Protein AF-A0A661ZT27-F1 (afdb_monomer_lite)

Secondary structure (DSSP, 8-state):
-EEEEE-HHHHHH-GGG-S-S-EEE--SS-PPPP-S-GGGEEEEEEE-S----STTSPTTSSTTSEEEEEEEETTEEEEEESS-GGGSTTTTTHHHHHHHHHTTPPP----TTT--GGG--S-----HHHHHHHHHHHHHTT-SSHHHHHHHHHHHHHTT-HHHHHHHHHHTT-SSHHHHHHHHHHHHHTT-GGGHHHHHHHHHH---HHHHHHHHHHHHHHHHHHHT-

Sequence (229 aa):
MIGFELTPEGEKIFPELKNRDTLYVQYYDGPIYEVFEPESMDILGKITTDIATHNDDPRGLTPGKPAFLTSHYGKARVFVATGHPESTPGMRWIVPRMARWAGNRELISYDKAVVRPEINNKEILYFPEQKKFEKENFWNLFHEDDSEIIKAIDNLYSIRSRPSIRWTIGLLRHNSPEVRLAAANYLLTTEYTHAIPDVMSAMHNEQDAGTKKELKIIFHKLQAISNEQ

Foldseek 3Di:
DFKKDFDPQLCVLCVLCPPDPIFDFAADDFDQDDDPDCVQKDQGMFTQDWQPQDPPRDTPPRGRTGQWMWGDDPPFIDIDGRGCLCQDQLRVLVVVQVVCVRVVHDRDDFDSLRNCRVLDDDDQHCHVVNVVQLVVLLVLCVPPDLVSVLVSLVSCVVRSPPVSLVVLLVQLPPPDLVSVLSSLVSCQRSLVLVSLVSLVVSLVPDPPPVSNVSSVVSSVSSVVNVVRD

Radius of gyration: 19.4 Å; chains: 1; bounding box: 47×40×52 Å

pLDDT: mean 94.36, std 5.21, range [65.94, 98.69]

Structure (mmCIF, N/CA/C/O backbone):
data_AF-A0A661ZT27-F1
#
_entry.id   AF-A0A661ZT27-F1
#
loop_
_atom_site.group_PDB
_atom_site.id
_atom_site.type_symbol
_atom_site.label_atom_id
_atom_site.label_alt_id
_atom_site.label_comp_id
_atom_site.label_asym_id
_atom_site.label_entity_id
_atom_site.label_seq_id
_atom_site.pdbx_PDB_ins_code
_atom_site.Cartn_x
_atom_site.Cartn_y
_atom_site.Cartn_z
_atom_site.occupancy
_atom_site.B_iso_or_equiv
_atom_site.auth_seq_id
_atom_site.auth_comp_id
_atom_site.auth_asym_id
_atom_site.auth_atom_id
_atom_site.pdbx_PDB_model_num
ATOM 1 N N . MET A 1 1 ? 6.184 6.625 -0.206 1.00 93.62 1 MET A N 1
ATOM 2 C CA . MET A 1 1 ? 5.621 6.367 -1.547 1.00 93.62 1 MET A CA 1
ATOM 3 C C . MET A 1 1 ? 6.434 7.110 -2.585 1.00 93.62 1 MET A C 1
ATOM 5 O O . MET A 1 1 ? 6.510 8.331 -2.503 1.00 93.62 1 MET A O 1
ATOM 9 N N . ILE A 1 2 ? 7.015 6.392 -3.538 1.00 96.00 2 ILE A N 1
ATOM 10 C CA . ILE A 1 2 ? 7.637 6.980 -4.730 1.00 96.00 2 ILE A CA 1
ATOM 11 C C . ILE A 1 2 ? 6.749 6.714 -5.941 1.00 96.00 2 ILE A C 1
ATOM 13 O O . ILE A 1 2 ? 6.081 5.680 -6.014 1.00 96.00 2 ILE A O 1
ATOM 17 N N . GLY A 1 3 ? 6.737 7.667 -6.856 1.00 97.25 3 GLY A N 1
ATOM 18 C CA . GLY A 1 3 ? 6.109 7.605 -8.160 1.00 97.25 3 GLY A CA 1
ATOM 19 C C . GLY A 1 3 ? 6.919 6.766 -9.145 1.00 97.25 3 GLY A C 1
ATOM 20 O O . GLY A 1 3 ? 8.154 6.780 -9.136 1.00 97.25 3 GLY A O 1
ATOM 21 N N . PHE A 1 4 ? 6.218 6.038 -10.005 1.00 97.50 4 PHE A N 1
ATOM 22 C CA . PHE A 1 4 ? 6.780 5.362 -11.165 1.00 97.50 4 PHE A CA 1
ATOM 23 C C . PHE A 1 4 ? 5.763 5.306 -12.308 1.00 97.50 4 PHE A C 1
ATOM 25 O O . PHE A 1 4 ? 4.554 5.377 -12.086 1.00 97.50 4 PHE A O 1
ATOM 32 N N . GLU A 1 5 ? 6.264 5.131 -13.522 1.00 97.62 5 GLU A N 1
ATOM 33 C CA . GLU A 1 5 ? 5.481 4.901 -14.737 1.00 97.62 5 GLU A CA 1
ATOM 34 C C . GLU A 1 5 ? 5.785 3.507 -15.302 1.00 97.62 5 GLU A C 1
ATOM 36 O O . GLU A 1 5 ? 6.884 2.974 -15.112 1.00 97.62 5 GLU A O 1
ATOM 41 N N . LEU A 1 6 ? 4.815 2.894 -15.985 1.00 97.88 6 LEU A N 1
ATOM 42 C CA . LEU A 1 6 ? 5.036 1.627 -16.682 1.00 97.88 6 LEU A CA 1
ATOM 43 C C . LEU A 1 6 ? 5.635 1.857 -18.067 1.00 97.88 6 LEU A C 1
ATOM 45 O O . LEU A 1 6 ? 5.283 2.794 -18.776 1.00 97.88 6 LEU A O 1
ATOM 49 N N . THR A 1 7 ? 6.512 0.946 -18.473 1.00 96.88 7 THR A N 1
ATOM 50 C CA . THR A 1 7 ? 6.939 0.821 -19.871 1.00 96.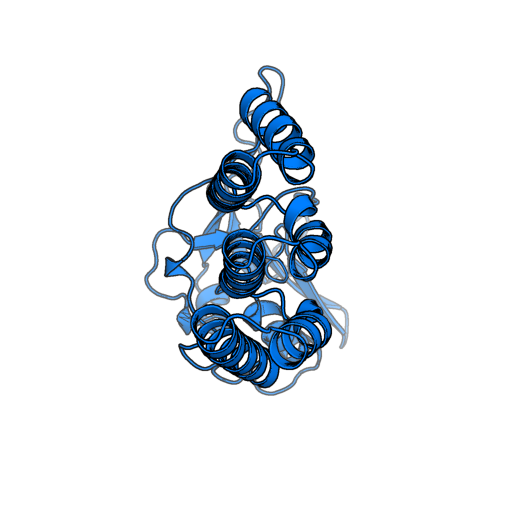88 7 THR A CA 1
ATOM 51 C C . THR A 1 7 ? 5.914 -0.006 -20.662 1.00 96.88 7 THR A C 1
ATOM 53 O O . THR A 1 7 ? 5.093 -0.702 -20.054 1.00 96.88 7 THR A O 1
ATOM 56 N N . PRO A 1 8 ? 5.979 -0.034 -22.008 1.00 96.38 8 PRO A N 1
ATOM 57 C CA . PRO A 1 8 ? 5.148 -0.940 -22.807 1.00 96.38 8 PRO A CA 1
ATOM 58 C C . PRO A 1 8 ? 5.284 -2.419 -22.397 1.00 96.38 8 PRO A C 1
ATOM 60 O O . PRO A 1 8 ? 4.317 -3.178 -22.448 1.00 96.38 8 PRO A O 1
ATOM 63 N N . GLU A 1 9 ? 6.472 -2.845 -21.965 1.00 95.94 9 GLU A N 1
ATOM 64 C CA . GLU A 1 9 ? 6.744 -4.180 -21.423 1.00 95.94 9 GLU A CA 1
ATOM 65 C C . GLU A 1 9 ? 6.040 -4.383 -20.079 1.00 95.94 9 GLU A C 1
ATOM 67 O O . GLU A 1 9 ? 5.370 -5.397 -19.871 1.00 95.94 9 GLU A O 1
ATOM 72 N N . GLY A 1 10 ? 6.120 -3.390 -19.191 1.00 97.19 10 GLY A N 1
ATOM 73 C CA . GLY A 1 10 ? 5.409 -3.387 -17.918 1.00 97.19 10 GLY A CA 1
ATOM 74 C C . GLY A 1 10 ? 3.905 -3.477 -18.072 1.00 97.19 10 GLY A C 1
ATOM 75 O O . GLY A 1 10 ? 3.260 -4.244 -17.368 1.00 97.19 10 GLY A O 1
ATOM 76 N N . GLU A 1 11 ? 3.339 -2.763 -19.036 1.00 97.00 11 GLU A N 1
ATOM 77 C CA . GLU A 1 11 ? 1.914 -2.812 -19.336 1.00 97.00 11 GLU A CA 1
ATOM 78 C C . GLU A 1 11 ? 1.442 -4.199 -19.808 1.00 97.00 11 GLU A C 1
ATOM 80 O O . GLU A 1 11 ? 0.299 -4.585 -19.554 1.00 97.00 11 GLU A O 1
ATOM 85 N N . LYS A 1 12 ? 2.301 -4.980 -20.478 1.00 96.12 12 LYS A N 1
ATOM 86 C CA . LYS A 1 12 ? 1.987 -6.375 -20.846 1.00 96.12 12 LYS A CA 1
ATOM 87 C C . LYS A 1 12 ? 1.907 -7.270 -19.604 1.00 96.12 12 LYS A C 1
ATOM 89 O O . LYS A 1 12 ? 1.061 -8.159 -19.556 1.00 96.12 12 LYS A O 1
ATOM 94 N N . ILE A 1 13 ? 2.767 -7.033 -18.610 1.00 97.06 13 ILE A N 1
ATOM 95 C CA . ILE A 1 13 ? 2.825 -7.802 -17.355 1.00 97.06 13 ILE A CA 1
ATOM 96 C C . ILE A 1 13 ? 1.758 -7.342 -16.345 1.00 97.06 13 ILE A C 1
ATOM 98 O O . ILE A 1 13 ? 1.180 -8.157 -15.620 1.00 97.06 13 ILE A O 1
ATOM 102 N N . PHE A 1 14 ? 1.461 -6.046 -16.312 1.00 97.25 14 PHE A N 1
ATOM 103 C CA . PHE A 1 14 ? 0.536 -5.397 -15.384 1.00 97.25 14 PHE A CA 1
ATOM 104 C C . PHE A 1 14 ? -0.596 -4.667 -16.128 1.00 97.25 14 PHE A C 1
ATOM 106 O O . PHE A 1 14 ? -0.737 -3.449 -15.994 1.00 97.25 14 PHE A O 1
ATOM 113 N N . PRO A 1 15 ? -1.432 -5.374 -16.914 1.00 96.44 15 PRO A N 1
ATOM 114 C CA . PRO A 1 15 ? -2.481 -4.742 -17.711 1.00 96.44 15 PRO A CA 1
ATOM 115 C C . PRO A 1 15 ? -3.498 -3.949 -16.879 1.00 96.44 15 PRO A C 1
ATOM 117 O O . PRO A 1 15 ? -4.057 -2.976 -17.373 1.00 96.44 15 PRO A O 1
ATOM 120 N N . GLU A 1 16 ? -3.720 -4.314 -15.616 1.00 95.62 16 GLU A N 1
ATOM 121 C CA . GLU A 1 16 ? -4.626 -3.614 -14.702 1.00 95.62 16 GLU A CA 1
ATOM 122 C C . GLU A 1 16 ? -4.133 -2.219 -14.317 1.00 95.62 16 GLU A C 1
ATOM 124 O O . GLU A 1 16 ? -4.923 -1.402 -13.840 1.00 95.62 16 GLU A O 1
ATOM 129 N N . LEU A 1 17 ? -2.842 -1.946 -14.515 1.00 95.69 17 LEU A N 1
ATOM 130 C CA . LEU A 1 17 ? -2.195 -0.679 -14.197 1.00 95.69 17 LEU A CA 1
ATOM 131 C C . LEU A 1 17 ? -2.067 0.254 -15.414 1.00 95.69 17 LEU A C 1
ATOM 133 O O . LEU A 1 17 ? -1.696 1.409 -15.225 1.00 95.69 17 LEU A O 1
ATOM 137 N N . LYS A 1 18 ? -2.428 -0.210 -16.621 1.00 93.81 18 LYS A N 1
ATOM 138 C CA . LYS A 1 18 ? -2.409 0.574 -17.871 1.00 93.81 18 LYS A CA 1
ATOM 139 C C . LYS A 1 18 ? -3.162 1.899 -17.763 1.00 93.81 18 LYS A C 1
ATOM 141 O O . LYS A 1 18 ? -4.111 2.023 -16.984 1.00 93.81 18 LYS A O 1
ATOM 146 N N . ASN A 1 19 ? -2.796 2.839 -18.638 1.00 89.31 19 ASN A N 1
ATOM 147 C CA . ASN A 1 19 ? -3.432 4.155 -18.784 1.00 89.31 19 ASN A CA 1
ATOM 148 C C . ASN A 1 19 ? -3.399 5.008 -17.503 1.00 89.31 19 ASN A C 1
ATOM 150 O O . ASN A 1 19 ? -4.317 5.788 -17.250 1.00 89.31 19 ASN A O 1
ATOM 154 N N . ARG A 1 20 ? -2.375 4.825 -16.667 1.00 91.94 20 ARG A N 1
ATOM 155 C CA . ARG A 1 20 ? -2.121 5.672 -15.502 1.00 91.94 20 ARG A CA 1
ATOM 156 C C . ARG A 1 20 ? -0.799 6.387 -15.702 1.00 91.94 20 ARG A C 1
ATOM 158 O O . ARG A 1 20 ? 0.216 5.724 -15.881 1.00 91.94 20 ARG A O 1
ATOM 165 N N . ASP A 1 21 ? -0.840 7.712 -15.622 1.00 91.31 21 ASP A N 1
ATOM 166 C CA . ASP A 1 21 ? 0.343 8.556 -15.810 1.00 91.31 21 ASP A CA 1
ATOM 167 C C . ASP A 1 21 ? 1.395 8.286 -14.728 1.00 91.31 21 ASP A C 1
ATOM 169 O O . ASP A 1 21 ? 2.573 8.118 -15.023 1.00 91.31 21 ASP A O 1
ATOM 173 N N . THR A 1 22 ? 0.951 8.170 -13.472 1.00 95.12 22 THR A N 1
ATOM 174 C CA . THR A 1 22 ? 1.820 7.882 -12.328 1.00 95.12 22 THR A CA 1
ATOM 175 C C . THR A 1 22 ? 1.169 6.857 -11.411 1.00 95.12 22 THR A C 1
ATOM 177 O O . THR A 1 22 ? -0.004 6.963 -11.044 1.00 95.12 22 THR A O 1
ATOM 180 N N . LEU A 1 23 ? 1.962 5.874 -11.002 1.00 97.69 23 LEU A N 1
ATOM 181 C CA . LEU A 1 23 ? 1.654 4.884 -9.978 1.00 97.69 23 LEU A CA 1
ATOM 182 C C . LEU A 1 23 ? 2.551 5.118 -8.765 1.00 97.69 23 LEU A C 1
ATOM 184 O O . LEU A 1 23 ? 3.644 5.656 -8.897 1.00 97.69 23 LEU A O 1
ATOM 188 N N . TYR A 1 24 ? 2.119 4.684 -7.582 1.00 97.38 24 TYR A N 1
ATOM 189 C CA . TYR A 1 24 ? 2.851 4.939 -6.342 1.00 97.38 24 TYR A CA 1
ATOM 190 C C . TYR A 1 24 ? 3.146 3.654 -5.594 1.00 97.38 24 TYR A C 1
ATOM 192 O O . TYR A 1 24 ? 2.216 2.991 -5.149 1.00 97.38 24 TYR A O 1
ATOM 200 N N . VAL A 1 25 ? 4.425 3.347 -5.375 1.00 96.06 25 VAL A N 1
ATOM 201 C CA . VAL A 1 25 ? 4.879 2.184 -4.596 1.00 96.06 25 VAL A CA 1
ATOM 202 C C . VAL A 1 25 ? 5.537 2.616 -3.285 1.00 96.06 25 VAL A C 1
ATOM 204 O O . VAL A 1 25 ? 6.171 3.672 -3.201 1.00 96.06 25 VAL A O 1
ATOM 207 N N . GLN A 1 26 ? 5.364 1.826 -2.226 1.00 94.44 26 GLN A N 1
ATOM 208 C CA . GLN A 1 26 ? 6.036 2.046 -0.950 1.00 94.44 26 GLN A CA 1
ATOM 209 C C . GLN A 1 26 ? 7.548 1.948 -1.162 1.00 94.44 26 GLN A C 1
ATOM 211 O O . GLN A 1 26 ? 8.048 0.974 -1.712 1.00 94.44 26 GLN A O 1
ATOM 216 N N . TYR A 1 27 ? 8.279 2.953 -0.699 1.00 92.44 27 TYR A N 1
ATOM 217 C CA . TYR A 1 27 ? 9.735 2.977 -0.692 1.00 92.44 27 TYR A CA 1
ATOM 218 C C . TYR A 1 27 ? 10.147 3.577 0.643 1.00 92.44 27 TYR A C 1
ATOM 220 O O . TYR A 1 27 ? 9.715 4.682 0.978 1.00 92.44 27 TYR A O 1
ATOM 228 N N . TYR A 1 28 ? 10.870 2.788 1.427 1.00 80.50 28 TYR A N 1
ATOM 229 C CA . TYR A 1 28 ? 11.269 3.114 2.794 1.00 80.50 28 TYR A CA 1
ATOM 230 C C . TYR A 1 28 ? 12.779 2.977 2.915 1.00 80.50 28 TYR A C 1
ATOM 232 O O . TYR A 1 28 ? 13.480 3.911 3.291 1.00 80.50 28 TYR A O 1
ATOM 240 N N . ASP A 1 29 ? 13.247 1.805 2.507 1.00 75.06 29 ASP A N 1
ATOM 241 C CA . ASP A 1 29 ? 14.620 1.365 2.475 1.00 75.06 29 ASP A CA 1
ATOM 242 C C . ASP A 1 29 ? 14.746 0.388 1.305 1.00 75.06 29 ASP A C 1
ATOM 244 O O . ASP A 1 29 ? 14.178 -0.696 1.322 1.00 75.06 29 ASP A O 1
ATOM 248 N N . GLY A 1 30 ? 15.433 0.784 0.240 1.00 70.94 30 GLY A N 1
ATOM 249 C CA . GLY A 1 30 ? 15.505 -0.046 -0.953 1.00 70.94 30 GLY A CA 1
ATOM 250 C C . GLY A 1 30 ? 16.760 0.240 -1.758 1.00 70.94 30 GLY A C 1
ATOM 251 O O . GLY A 1 30 ? 17.226 1.379 -1.789 1.00 70.94 30 GLY A O 1
ATOM 252 N N . PRO A 1 31 ? 17.347 -0.778 -2.397 1.00 81.12 31 PRO A N 1
ATOM 253 C CA . PRO A 1 31 ? 18.401 -0.545 -3.365 1.00 81.12 31 PRO A CA 1
ATOM 254 C C . PRO A 1 31 ? 17.817 0.173 -4.583 1.00 81.12 31 PRO A C 1
ATOM 256 O O . PRO A 1 31 ? 16.840 -0.277 -5.174 1.00 81.12 31 PRO A O 1
ATOM 259 N N . ILE A 1 32 ? 18.452 1.267 -4.990 1.00 87.56 32 ILE A N 1
ATOM 260 C CA . ILE A 1 32 ? 18.242 1.843 -6.314 1.00 87.56 32 ILE A CA 1
ATOM 261 C C . ILE A 1 32 ? 19.202 1.147 -7.278 1.00 87.56 32 ILE A C 1
ATOM 263 O O . ILE A 1 32 ? 20.418 1.227 -7.106 1.00 87.56 32 ILE A O 1
ATOM 267 N N . TYR A 1 33 ? 18.665 0.467 -8.288 1.00 85.69 33 TYR A N 1
ATOM 268 C CA . TYR A 1 33 ? 19.480 -0.300 -9.228 1.00 85.69 33 TYR A CA 1
ATOM 269 C C . TYR A 1 33 ? 19.988 0.549 -10.393 1.00 85.69 33 TYR A C 1
ATOM 271 O O . TYR A 1 33 ? 19.256 1.354 -10.972 1.00 85.69 33 TYR A O 1
ATOM 2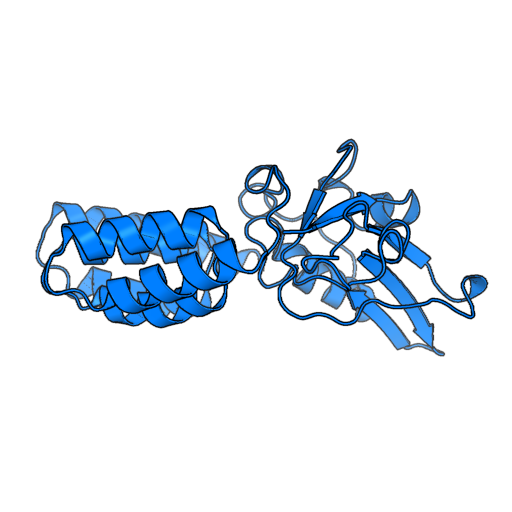79 N N . GLU A 1 34 ? 21.241 0.307 -10.770 1.00 83.31 34 GLU A N 1
ATOM 280 C CA . GLU A 1 34 ? 21.799 0.715 -12.057 1.00 83.31 34 GLU A CA 1
ATOM 281 C C . GLU A 1 34 ? 21.875 -0.497 -12.980 1.00 83.31 34 GLU A C 1
ATOM 283 O O . GLU A 1 34 ? 22.225 -1.600 -12.558 1.00 83.31 34 GLU A O 1
ATOM 288 N N . VAL A 1 35 ? 21.507 -0.289 -14.242 1.00 82.06 35 VAL A N 1
ATOM 289 C CA . VAL A 1 35 ? 21.489 -1.339 -15.259 1.00 82.06 35 VAL A CA 1
ATOM 290 C C . VAL A 1 35 ? 22.663 -1.108 -16.196 1.00 82.06 35 VAL A C 1
ATOM 292 O O . VAL A 1 35 ? 22.673 -0.136 -16.946 1.00 82.06 35 VAL A O 1
ATOM 295 N N . PHE A 1 36 ? 23.645 -2.006 -16.145 1.00 75.19 36 PHE A N 1
ATOM 296 C CA . PHE A 1 36 ? 24.847 -1.939 -16.982 1.00 75.19 36 PHE A CA 1
ATOM 297 C C . PHE A 1 36 ? 24.690 -2.696 -18.312 1.00 75.19 36 PHE A C 1
ATOM 299 O O . PHE A 1 36 ? 25.313 -2.323 -19.299 1.00 75.19 36 PHE A O 1
ATOM 306 N N . GLU A 1 37 ? 23.816 -3.710 -18.362 1.00 79.69 37 GLU A N 1
ATOM 307 C CA . GLU A 1 37 ? 23.564 -4.549 -19.547 1.00 79.69 37 GLU A CA 1
ATOM 308 C C . GLU A 1 37 ? 22.062 -4.581 -19.898 1.00 79.69 37 GLU A C 1
ATOM 310 O O . GLU A 1 37 ? 21.394 -5.605 -19.710 1.00 79.69 37 GLU A O 1
ATOM 315 N N . PRO A 1 38 ? 21.489 -3.460 -20.380 1.00 72.44 38 PRO A N 1
ATOM 316 C CA . PRO A 1 38 ? 20.042 -3.314 -20.551 1.00 72.44 38 PRO A CA 1
ATOM 317 C C . PRO A 1 38 ? 19.449 -4.279 -21.579 1.00 72.44 38 PRO A C 1
ATOM 319 O O . PRO A 1 38 ? 18.293 -4.650 -21.455 1.00 72.44 38 PRO A O 1
ATOM 322 N N . GLU A 1 39 ? 20.231 -4.744 -22.553 1.00 77.00 39 GLU A N 1
ATOM 323 C CA . GLU A 1 39 ? 19.764 -5.689 -23.578 1.00 77.00 39 GLU A CA 1
ATOM 324 C C . GLU A 1 39 ? 19.376 -7.065 -23.003 1.00 77.00 39 GLU A C 1
ATOM 326 O O . GLU A 1 39 ? 18.657 -7.827 -23.644 1.00 77.00 39 GLU A O 1
ATOM 331 N N . SER A 1 40 ? 19.828 -7.380 -21.784 1.00 82.19 40 SER A N 1
ATOM 332 C CA . SER A 1 40 ? 19.505 -8.624 -21.072 1.00 82.19 40 SER A CA 1
ATOM 333 C C . SER A 1 40 ? 18.315 -8.492 -20.107 1.00 82.19 40 SER A C 1
ATOM 335 O O . SER A 1 40 ? 17.981 -9.444 -19.387 1.00 82.19 40 SER A O 1
ATOM 337 N N . MET A 1 41 ? 17.697 -7.307 -20.042 1.00 91.50 41 MET A N 1
ATOM 338 C CA . MET A 1 41 ? 16.689 -6.965 -19.043 1.00 91.50 41 MET A CA 1
ATOM 339 C C . MET A 1 41 ? 15.493 -6.251 -19.666 1.00 91.50 41 MET A C 1
ATOM 341 O O . MET A 1 41 ? 15.637 -5.284 -20.407 1.00 91.50 41 MET A O 1
ATOM 345 N N . ASP A 1 42 ? 14.294 -6.652 -19.262 1.00 94.25 42 ASP A N 1
ATOM 346 C CA . ASP A 1 42 ? 13.084 -5.898 -19.558 1.00 94.25 42 ASP A CA 1
ATOM 347 C C . ASP A 1 42 ? 12.800 -4.966 -18.380 1.00 94.25 42 ASP A C 1
ATOM 349 O O . ASP A 1 42 ? 12.463 -5.405 -17.276 1.00 94.25 42 ASP A O 1
ATOM 353 N N . ILE A 1 43 ? 12.938 -3.659 -18.595 1.00 95.88 43 ILE A N 1
ATOM 354 C CA . ILE A 1 43 ? 12.498 -2.661 -17.618 1.00 95.88 43 ILE A CA 1
ATOM 355 C C . ILE A 1 43 ? 10.977 -2.599 -17.700 1.00 95.88 43 ILE A C 1
ATOM 357 O O . ILE A 1 43 ? 10.436 -2.228 -18.738 1.00 95.88 43 ILE A O 1
ATOM 361 N N . LEU A 1 44 ? 10.289 -2.943 -16.613 1.00 97.12 44 LEU A N 1
ATOM 362 C CA . LEU A 1 44 ? 8.826 -2.947 -16.537 1.00 97.12 44 LEU A CA 1
ATOM 363 C C . LEU A 1 44 ? 8.270 -1.605 -16.044 1.00 97.12 44 LEU A C 1
ATOM 365 O O . LEU A 1 44 ? 7.146 -1.233 -16.358 1.00 97.12 44 LEU A O 1
ATOM 369 N N . GLY A 1 45 ? 9.046 -0.846 -15.279 1.00 96.56 45 GLY A N 1
ATOM 370 C CA . GLY A 1 45 ? 8.647 0.491 -14.860 1.00 96.56 45 GLY A CA 1
ATOM 371 C C . GLY A 1 45 ? 9.841 1.349 -14.497 1.00 96.56 45 GLY A C 1
ATOM 372 O O . GLY A 1 45 ? 10.895 0.824 -14.136 1.00 96.56 45 GLY A O 1
ATOM 373 N N . LYS A 1 46 ? 9.673 2.665 -14.587 1.00 96.50 46 LYS A N 1
ATOM 374 C CA . LYS A 1 46 ? 10.710 3.662 -14.310 1.00 96.50 46 LYS A CA 1
ATOM 375 C C . LYS A 1 46 ? 10.257 4.589 -13.201 1.00 96.50 46 LYS A C 1
ATOM 377 O O . LYS A 1 46 ? 9.123 5.052 -13.206 1.00 96.50 46 LYS A O 1
ATOM 382 N N . ILE A 1 47 ? 11.143 4.849 -12.252 1.00 96.88 47 ILE A N 1
ATOM 383 C CA . ILE A 1 47 ? 10.881 5.774 -11.154 1.00 96.88 47 ILE A CA 1
ATOM 384 C C . ILE A 1 47 ? 10.773 7.188 -11.726 1.00 96.88 47 ILE A C 1
ATOM 386 O O . ILE A 1 47 ? 11.589 7.586 -12.555 1.00 96.88 47 ILE A O 1
ATOM 390 N N . THR A 1 48 ? 9.780 7.947 -11.277 1.00 96.69 48 THR A N 1
ATOM 391 C CA . THR A 1 48 ? 9.595 9.358 -11.651 1.00 96.69 48 THR A CA 1
ATOM 392 C C . THR A 1 48 ? 9.989 10.303 -10.517 1.00 96.69 48 THR A C 1
ATOM 394 O O . THR A 1 48 ? 10.406 11.430 -10.773 1.00 96.69 48 THR A O 1
ATOM 397 N N . THR A 1 49 ? 9.937 9.832 -9.270 1.00 95.69 49 THR A N 1
ATOM 398 C CA . THR A 1 49 ? 10.306 10.609 -8.082 1.00 95.69 49 THR A CA 1
ATOM 399 C C . THR A 1 49 ? 11.813 10.654 -7.850 1.00 95.69 49 THR A C 1
ATOM 401 O O . THR A 1 49 ? 12.509 9.640 -7.930 1.00 95.69 49 THR A O 1
ATOM 404 N N . ASP A 1 50 ? 12.311 11.820 -7.450 1.00 94.44 50 ASP A N 1
ATOM 405 C CA . ASP A 1 50 ? 13.639 11.945 -6.861 1.00 94.44 50 ASP A CA 1
ATOM 406 C C . ASP A 1 50 ? 13.573 11.730 -5.342 1.00 94.44 50 ASP A C 1
ATOM 408 O O . ASP A 1 50 ? 12.855 12.431 -4.633 1.00 94.44 50 ASP A O 1
ATOM 412 N N . ILE A 1 51 ? 14.301 10.734 -4.835 1.00 92.25 51 ILE A N 1
ATOM 413 C CA . ILE A 1 51 ? 14.240 10.314 -3.423 1.00 92.25 51 ILE A CA 1
ATOM 414 C C . ILE A 1 51 ? 15.185 11.107 -2.513 1.00 92.25 51 ILE A C 1
ATOM 416 O O . ILE A 1 51 ? 15.261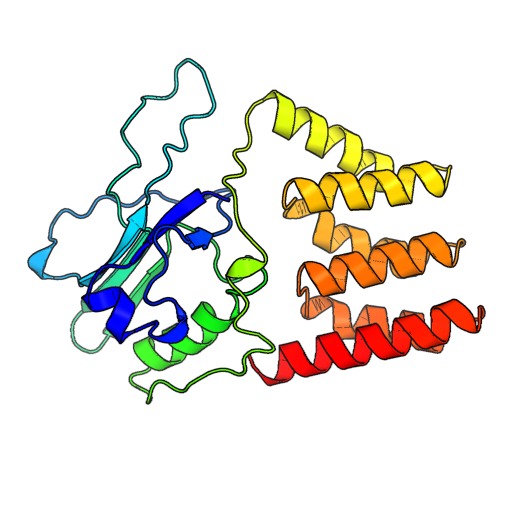 10.813 -1.319 1.00 92.25 51 ILE A O 1
ATOM 420 N N . ALA A 1 52 ? 15.938 12.062 -3.064 1.00 91.94 52 ALA A N 1
ATOM 421 C CA . ALA A 1 52 ? 16.806 12.946 -2.299 1.00 91.94 52 ALA A CA 1
ATOM 422 C C . ALA A 1 52 ? 15.976 13.720 -1.258 1.00 91.94 52 ALA A C 1
ATOM 424 O O . ALA A 1 52 ? 15.124 14.540 -1.601 1.00 91.94 52 ALA A O 1
ATOM 425 N N . THR A 1 53 ? 16.211 13.442 0.026 1.00 89.62 53 THR A N 1
ATOM 426 C CA . THR A 1 53 ? 15.429 14.007 1.146 1.00 89.62 53 THR A CA 1
ATOM 427 C C . THR A 1 53 ? 16.255 14.891 2.077 1.00 89.62 53 THR A C 1
ATOM 429 O O . THR A 1 53 ? 15.693 15.546 2.955 1.00 89.62 53 THR A O 1
ATOM 432 N N . HIS A 1 54 ? 17.572 14.953 1.884 1.00 86.94 54 HIS A N 1
ATOM 433 C CA . HIS A 1 54 ? 18.487 15.830 2.613 1.00 86.94 54 HIS A CA 1
ATOM 434 C C . HIS A 1 54 ? 19.110 16.847 1.656 1.00 86.94 54 HIS A C 1
ATOM 436 O O . HIS A 1 54 ? 19.141 16.654 0.442 1.00 86.94 54 HIS A O 1
ATOM 442 N N . ASN A 1 55 ? 19.609 17.953 2.207 1.00 83.31 55 ASN A N 1
ATOM 443 C CA . ASN A 1 55 ? 20.176 19.036 1.401 1.00 83.31 55 ASN A CA 1
ATOM 444 C C . ASN A 1 55 ? 21.415 18.602 0.607 1.00 83.31 55 ASN A C 1
ATOM 446 O O . ASN A 1 55 ? 21.593 19.064 -0.516 1.00 83.31 55 ASN A O 1
ATOM 450 N N . ASP A 1 56 ? 22.218 17.703 1.175 1.00 89.12 56 ASP A N 1
ATOM 451 C CA . ASP A 1 56 ? 23.461 17.214 0.572 1.00 89.12 56 ASP A CA 1
ATOM 452 C C . ASP A 1 56 ? 23.255 15.950 -0.283 1.00 89.12 56 ASP A C 1
ATOM 454 O O . ASP A 1 56 ? 24.209 15.449 -0.881 1.00 89.12 56 ASP A O 1
ATOM 458 N N . ASP A 1 57 ? 22.022 15.428 -0.359 1.00 88.12 57 ASP A N 1
ATOM 459 C CA . ASP A 1 57 ? 21.716 14.285 -1.216 1.00 88.12 57 ASP A CA 1
ATOM 460 C C . ASP A 1 57 ? 21.854 14.712 -2.693 1.00 88.12 57 ASP A C 1
ATOM 462 O O . ASP A 1 57 ? 21.282 15.730 -3.107 1.00 88.12 57 ASP A O 1
ATOM 466 N N . PRO A 1 58 ? 22.580 13.945 -3.527 1.00 87.62 58 PRO A N 1
ATOM 467 C CA . PRO A 1 58 ? 22.700 14.252 -4.944 1.00 87.62 58 PRO A CA 1
ATOM 468 C C . PRO A 1 58 ? 21.334 14.143 -5.631 1.00 87.62 58 PRO A C 1
ATOM 470 O O . PRO A 1 58 ? 20.690 13.092 -5.620 1.00 87.62 58 PRO A O 1
ATOM 473 N N . ARG A 1 59 ? 20.900 15.245 -6.248 1.00 92.00 59 ARG A N 1
ATOM 474 C CA . ARG A 1 59 ? 19.595 15.351 -6.911 1.00 92.00 59 ARG A CA 1
ATOM 475 C C . ARG A 1 59 ? 19.621 14.826 -8.341 1.00 92.00 59 ARG A C 1
ATOM 477 O O . ARG A 1 59 ? 20.641 14.879 -9.024 1.00 92.00 59 ARG A O 1
ATOM 484 N N . GLY A 1 60 ? 18.466 14.365 -8.804 1.00 92.00 60 GLY A N 1
ATOM 485 C CA . GLY A 1 60 ? 18.231 13.896 -10.166 1.00 92.00 60 GLY A CA 1
ATOM 486 C C . GLY A 1 60 ? 18.791 12.506 -10.462 1.00 92.00 60 GLY A C 1
ATOM 487 O O . GLY A 1 60 ? 18.766 12.088 -11.614 1.00 92.00 60 GLY A O 1
ATOM 488 N N . LEU A 1 61 ? 19.285 11.777 -9.454 1.00 90.06 61 LEU A N 1
ATOM 489 C CA . LEU A 1 61 ? 19.896 10.461 -9.667 1.00 90.06 61 LEU A CA 1
ATOM 490 C C . LEU A 1 61 ? 18.887 9.320 -9.796 1.00 90.06 61 LEU A C 1
ATOM 492 O O . LEU A 1 61 ? 19.226 8.278 -10.350 1.00 90.06 61 LEU A O 1
ATOM 496 N N . THR A 1 62 ? 17.690 9.467 -9.235 1.00 93.25 62 THR A N 1
ATOM 497 C CA . THR A 1 62 ? 16.711 8.370 -9.158 1.00 93.25 62 THR A CA 1
ATOM 498 C C . THR A 1 62 ? 15.706 8.344 -10.311 1.00 93.25 62 THR A C 1
ATOM 500 O O . THR A 1 62 ? 15.405 7.245 -10.784 1.00 93.25 62 THR A O 1
ATOM 503 N N . PRO A 1 63 ? 15.204 9.491 -10.813 1.00 95.69 63 PRO A N 1
ATOM 504 C CA . PRO A 1 63 ? 14.304 9.494 -11.959 1.00 95.69 63 PRO A CA 1
ATOM 505 C C . PRO A 1 63 ? 14.884 8.746 -13.168 1.00 95.69 63 PRO A C 1
ATOM 507 O O . PRO A 1 63 ? 16.065 8.858 -13.490 1.00 95.69 63 PRO A O 1
ATOM 510 N N . GLY A 1 64 ? 14.047 7.952 -13.833 1.00 94.75 64 GLY A N 1
ATOM 511 C CA . GLY A 1 64 ? 14.416 7.110 -14.971 1.00 94.75 64 GLY A CA 1
ATOM 512 C C . GLY A 1 64 ? 15.039 5.760 -14.604 1.00 94.75 64 GLY A C 1
ATOM 513 O O . GLY A 1 64 ? 15.073 4.871 -15.461 1.00 94.75 64 GLY A O 1
ATOM 514 N N . LYS A 1 65 ? 15.480 5.557 -13.353 1.00 94.94 65 LYS A N 1
ATOM 515 C CA . LYS A 1 65 ? 15.980 4.253 -12.896 1.00 94.94 65 LYS A CA 1
ATOM 516 C C . LYS A 1 65 ? 14.840 3.232 -12.783 1.00 94.94 65 LYS A C 1
ATOM 518 O O . LYS A 1 65 ? 13.683 3.624 -12.603 1.00 94.94 65 LYS A O 1
ATOM 523 N N . PRO A 1 66 ? 15.117 1.921 -12.895 1.00 95.31 66 PRO A N 1
ATOM 524 C CA . PRO A 1 66 ? 14.064 0.915 -12.859 1.00 95.31 66 PRO A CA 1
ATOM 525 C C . PRO A 1 66 ? 13.321 0.900 -11.519 1.00 95.31 66 PRO A C 1
ATOM 527 O O . PRO A 1 66 ? 13.926 0.750 -10.458 1.00 95.31 66 PRO A O 1
ATOM 530 N N . ALA A 1 67 ? 11.995 0.995 -11.571 1.00 95.75 67 ALA A N 1
ATOM 531 C CA . ALA A 1 67 ? 11.121 0.664 -10.449 1.00 95.75 67 ALA A CA 1
ATOM 532 C C . ALA A 1 67 ? 10.941 -0.857 -10.353 1.00 95.75 67 ALA A C 1
ATOM 534 O O . ALA A 1 67 ? 11.031 -1.438 -9.271 1.00 95.75 67 ALA A O 1
ATOM 535 N N . PHE A 1 68 ? 10.743 -1.485 -11.514 1.00 96.38 68 PHE A N 1
ATOM 536 C CA . PHE A 1 68 ? 10.570 -2.919 -11.700 1.00 96.38 68 PHE A CA 1
ATOM 537 C C . PHE A 1 68 ? 11.346 -3.363 -12.937 1.00 96.38 68 PHE A C 1
ATOM 539 O O . PHE A 1 68 ? 11.297 -2.689 -13.969 1.00 96.38 68 PHE A O 1
ATOM 546 N N . LEU A 1 69 ? 12.020 -4.507 -12.860 1.00 95.56 69 LEU A N 1
ATOM 547 C CA . LEU A 1 69 ? 12.659 -5.129 -14.017 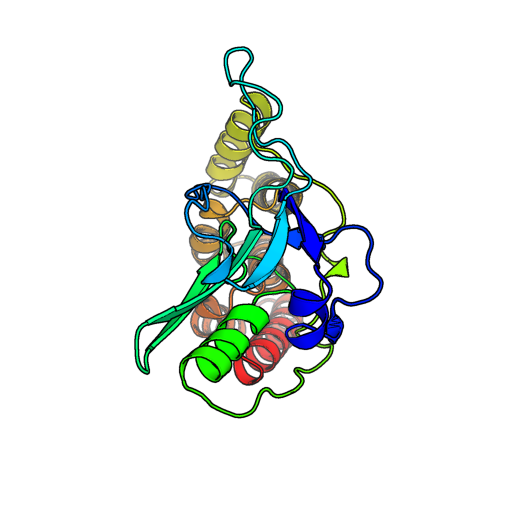1.00 95.56 69 LEU A CA 1
ATOM 548 C C . LEU A 1 69 ? 12.577 -6.648 -13.952 1.00 95.56 69 LEU A C 1
ATOM 550 O O . LEU A 1 69 ? 12.449 -7.244 -12.878 1.00 95.56 69 LEU A O 1
ATOM 554 N N . THR A 1 70 ? 12.682 -7.266 -15.118 1.00 95.75 70 THR A N 1
ATOM 555 C CA . THR A 1 70 ? 12.824 -8.707 -15.266 1.00 95.75 70 THR A CA 1
ATOM 556 C C . THR A 1 70 ? 14.060 -9.056 -16.074 1.00 95.75 70 THR A C 1
ATOM 558 O O . THR A 1 70 ? 14.462 -8.316 -16.964 1.00 95.75 70 THR A O 1
ATOM 561 N N . SER A 1 71 ? 14.665 -10.200 -15.778 1.00 94.06 71 SER A N 1
ATOM 562 C CA . SER A 1 71 ? 15.798 -10.726 -16.538 1.00 94.06 71 SER A CA 1
ATOM 563 C C . SER A 1 71 ? 15.773 -12.254 -16.563 1.00 94.06 71 SER A C 1
ATOM 565 O O . SER A 1 71 ? 15.027 -12.904 -15.821 1.00 94.06 71 SER A O 1
ATOM 567 N N . HIS A 1 72 ? 16.596 -12.825 -17.437 1.00 91.50 72 HIS A N 1
ATOM 568 C CA . HIS A 1 72 ? 16.759 -14.257 -17.616 1.00 91.50 72 HIS A CA 1
ATOM 569 C C . HIS A 1 72 ? 18.222 -14.648 -17.399 1.00 91.50 72 HIS A C 1
ATOM 571 O O . HIS A 1 72 ? 19.128 -14.014 -17.929 1.00 91.50 72 HIS A O 1
ATOM 577 N N . TYR A 1 73 ? 18.450 -15.742 -16.673 1.00 87.75 73 TYR A N 1
ATOM 578 C CA . TYR A 1 73 ? 19.767 -16.370 -16.571 1.00 87.75 73 TYR A CA 1
ATOM 579 C C . TYR A 1 73 ? 19.640 -17.875 -16.814 1.00 87.75 73 TYR A C 1
ATOM 581 O O . TYR A 1 73 ? 19.171 -18.637 -15.964 1.00 87.75 73 TYR A O 1
ATOM 589 N N . GLY A 1 74 ? 19.997 -18.316 -18.022 1.00 88.50 74 GLY A N 1
ATOM 590 C CA . GLY A 1 74 ? 19.697 -19.671 -18.482 1.00 88.50 74 GLY A CA 1
ATOM 591 C C . GLY A 1 74 ? 18.185 -19.927 -18.486 1.00 88.50 74 GLY A C 1
ATOM 592 O O . GLY A 1 74 ? 17.449 -19.299 -19.239 1.00 88.50 74 GLY A O 1
ATOM 593 N N . LYS A 1 75 ? 17.713 -20.851 -17.637 1.00 88.25 75 LYS A N 1
ATOM 594 C CA . LYS A 1 75 ? 16.272 -21.119 -17.434 1.00 88.25 75 LYS A CA 1
ATOM 595 C C . LYS A 1 75 ? 15.661 -20.323 -16.276 1.00 88.25 75 LYS A C 1
ATOM 597 O O . LYS A 1 75 ? 14.447 -20.374 -16.091 1.00 88.25 75 LYS A O 1
ATOM 602 N N . ALA A 1 76 ? 16.486 -19.653 -15.472 1.00 91.25 76 ALA A N 1
ATOM 603 C CA . ALA A 1 76 ? 16.012 -18.867 -14.346 1.00 91.25 76 ALA A CA 1
ATOM 604 C C . ALA A 1 76 ? 15.401 -17.557 -14.843 1.00 91.25 76 ALA A C 1
ATOM 606 O O . ALA A 1 76 ? 15.912 -16.929 -15.772 1.00 91.25 76 ALA A O 1
ATOM 607 N N . ARG A 1 77 ? 14.318 -17.152 -14.189 1.00 95.38 77 ARG A N 1
ATOM 608 C CA . ARG A 1 77 ? 13.645 -15.875 -14.387 1.00 95.38 77 ARG A CA 1
ATOM 609 C C . ARG A 1 77 ? 13.745 -15.077 -13.106 1.00 95.38 77 ARG A C 1
ATOM 611 O O . ARG A 1 77 ? 13.383 -15.577 -12.042 1.00 95.38 77 ARG A O 1
ATOM 618 N N . VAL A 1 78 ? 14.242 -13.857 -13.217 1.00 94.25 78 VAL A N 1
ATOM 619 C CA . VAL A 1 78 ? 14.481 -12.972 -12.081 1.00 94.25 78 VAL A CA 1
ATOM 620 C C . VAL A 1 78 ? 13.573 -11.767 -12.222 1.00 94.25 78 VAL A C 1
ATOM 622 O O . VAL A 1 78 ? 13.539 -11.140 -13.276 1.00 94.25 78 VAL A O 1
ATOM 625 N N . PHE A 1 79 ? 12.837 -11.459 -11.160 1.00 95.56 79 PHE A N 1
ATOM 626 C CA . PHE A 1 79 ? 12.105 -10.209 -11.008 1.00 95.56 79 PHE A CA 1
ATOM 627 C C . PHE A 1 79 ? 12.768 -9.399 -9.900 1.00 95.56 79 PHE A C 1
ATOM 629 O O . PHE A 1 79 ? 13.090 -9.947 -8.845 1.00 95.56 79 PHE A O 1
ATOM 636 N N . VAL A 1 80 ? 12.963 -8.108 -10.143 1.00 94.25 80 VAL A N 1
ATOM 637 C CA . VAL A 1 80 ? 13.572 -7.181 -9.191 1.00 94.25 80 VAL A CA 1
ATOM 638 C C . VAL A 1 80 ? 12.657 -5.974 -9.019 1.00 94.25 80 VAL A C 1
ATOM 640 O O . VAL A 1 80 ? 12.125 -5.443 -9.997 1.00 94.25 80 VAL A O 1
ATOM 643 N N . ALA A 1 81 ? 12.495 -5.541 -7.769 1.00 94.69 81 ALA A N 1
ATOM 644 C CA . ALA A 1 81 ? 11.694 -4.387 -7.390 1.00 94.69 81 ALA A CA 1
ATOM 645 C C . ALA A 1 81 ? 12.503 -3.438 -6.500 1.00 94.69 81 ALA A C 1
ATOM 647 O O . ALA A 1 81 ? 13.071 -3.855 -5.495 1.00 94.69 81 ALA A O 1
ATOM 648 N N . THR A 1 82 ? 12.535 -2.161 -6.880 1.00 92.44 82 THR A N 1
ATOM 649 C CA . THR A 1 82 ? 13.185 -1.080 -6.122 1.00 92.44 82 THR A CA 1
ATOM 650 C C . THR A 1 82 ? 12.307 -0.588 -4.965 1.00 92.44 82 THR A C 1
ATOM 652 O O . THR A 1 82 ? 12.809 -0.114 -3.951 1.00 92.44 82 THR A O 1
ATOM 655 N N . GLY A 1 83 ? 10.984 -0.718 -5.098 1.00 92.00 83 GLY A N 1
ATOM 656 C CA . GLY A 1 83 ? 10.011 -0.484 -4.029 1.00 92.00 83 GLY A CA 1
ATOM 657 C C . GLY A 1 83 ? 9.469 -1.782 -3.427 1.00 92.00 83 GLY A C 1
ATOM 658 O O . GLY A 1 83 ? 9.824 -2.879 -3.847 1.00 92.00 83 GLY A O 1
ATOM 659 N N . HIS A 1 84 ? 8.546 -1.632 -2.481 1.00 94.25 84 HIS A N 1
ATOM 660 C CA . HIS A 1 84 ? 7.910 -2.711 -1.732 1.00 94.25 84 HIS A CA 1
ATOM 661 C C . HIS A 1 84 ? 6.449 -2.916 -2.158 1.00 94.25 84 HIS A C 1
ATOM 663 O O . HIS A 1 84 ? 5.537 -2.491 -1.430 1.00 94.25 84 HIS A O 1
ATOM 669 N N . PRO A 1 85 ? 6.162 -3.540 -3.318 1.00 94.88 85 PRO A N 1
ATOM 670 C CA . PRO A 1 85 ? 4.787 -3.859 -3.692 1.00 94.88 85 PRO A CA 1
ATOM 671 C C . PRO A 1 85 ? 4.096 -4.736 -2.634 1.00 94.88 85 PRO A C 1
ATOM 673 O O . PRO A 1 85 ? 2.913 -4.548 -2.375 1.00 94.88 85 PRO A O 1
ATOM 676 N N . GLU A 1 86 ? 4.832 -5.604 -1.931 1.00 93.38 86 GLU A N 1
ATOM 677 C CA . GLU A 1 86 ? 4.335 -6.433 -0.824 1.00 93.38 86 GLU A CA 1
ATOM 678 C C . GLU A 1 86 ? 3.818 -5.623 0.371 1.00 93.38 86 GLU A C 1
ATOM 680 O O . GLU A 1 86 ? 2.951 -6.095 1.110 1.00 93.38 86 GLU A O 1
ATOM 685 N N . SER A 1 87 ? 4.353 -4.409 0.542 1.00 92.81 87 SER A N 1
ATOM 686 C CA . SER A 1 87 ? 3.989 -3.456 1.595 1.00 92.81 87 SER A CA 1
ATOM 687 C C . SER A 1 87 ? 3.166 -2.282 1.055 1.00 92.81 87 SER A C 1
ATOM 689 O O . SER A 1 87 ? 2.996 -1.290 1.759 1.00 92.81 87 SER A O 1
ATOM 691 N N . THR A 1 88 ? 2.679 -2.360 -0.188 1.00 95.50 88 THR A N 1
ATOM 692 C CA . THR A 1 88 ? 1.886 -1.294 -0.805 1.00 95.50 88 THR A CA 1
ATOM 693 C C . THR A 1 88 ? 0.419 -1.708 -0.921 1.00 95.50 88 THR A C 1
ATOM 695 O O . THR A 1 88 ? 0.095 -2.517 -1.797 1.00 95.50 88 THR A O 1
ATOM 698 N N . PRO A 1 89 ? -0.488 -1.147 -0.097 1.00 94.50 89 PRO A N 1
ATOM 699 C CA . PRO A 1 89 ? -1.921 -1.417 -0.206 1.00 94.50 89 PRO A CA 1
ATOM 700 C C . PRO A 1 89 ? -2.433 -1.155 -1.626 1.00 94.50 89 PRO A C 1
ATOM 702 O O . PRO A 1 89 ? -2.079 -0.143 -2.235 1.00 94.50 89 PRO A O 1
ATOM 705 N N . GLY A 1 90 ? -3.228 -2.079 -2.165 1.00 95.56 90 GLY A N 1
ATOM 706 C CA . GLY A 1 90 ? -3.756 -2.031 -3.530 1.00 95.56 90 GLY A CA 1
ATOM 707 C C . GLY A 1 90 ? -2.801 -2.531 -4.621 1.00 95.56 90 GLY A C 1
ATOM 708 O O . GLY A 1 90 ? -3.212 -2.651 -5.778 1.00 95.56 90 GLY A O 1
ATOM 709 N N . MET A 1 91 ? -1.546 -2.850 -4.277 1.00 96.25 91 MET A N 1
ATOM 710 C CA . MET A 1 91 ? -0.541 -3.396 -5.204 1.00 96.25 91 MET A CA 1
ATOM 711 C C . MET A 1 91 ? 0.156 -4.672 -4.709 1.00 96.25 91 MET A C 1
ATOM 713 O O . MET A 1 91 ? 1.016 -5.207 -5.408 1.00 96.25 91 MET A O 1
ATOM 717 N N . ARG A 1 92 ? -0.247 -5.225 -3.557 1.00 95.50 92 ARG A N 1
ATOM 718 C CA . ARG A 1 92 ? 0.330 -6.465 -2.994 1.00 95.50 92 ARG A CA 1
ATOM 719 C C . ARG A 1 92 ? 0.222 -7.668 -3.938 1.00 95.50 92 ARG A C 1
ATOM 721 O O . ARG A 1 92 ? 1.099 -8.527 -3.928 1.00 95.50 92 ARG A O 1
ATOM 728 N N . TRP A 1 93 ? -0.794 -7.686 -4.801 1.00 96.00 93 TRP A N 1
ATOM 729 C CA . TRP A 1 93 ? -1.028 -8.704 -5.836 1.00 96.00 93 TRP A CA 1
ATOM 730 C C . TRP A 1 93 ? 0.097 -8.806 -6.887 1.00 96.00 93 TRP A C 1
ATOM 732 O O . TRP A 1 93 ? 0.232 -9.838 -7.547 1.00 96.00 93 TRP A O 1
ATOM 742 N N . ILE A 1 94 ? 0.952 -7.782 -7.023 1.00 97.25 94 ILE A N 1
ATOM 743 C CA . ILE A 1 94 ? 2.140 -7.841 -7.891 1.00 97.25 94 ILE A CA 1
ATOM 744 C C . ILE A 1 94 ? 3.063 -8.988 -7.457 1.00 97.25 94 ILE A C 1
ATOM 746 O O . ILE A 1 94 ? 3.635 -9.668 -8.305 1.00 97.25 94 ILE A O 1
ATOM 750 N N . VAL A 1 95 ? 3.178 -9.256 -6.153 1.00 96.38 95 VAL A N 1
ATOM 751 C CA . VAL A 1 95 ? 4.071 -10.295 -5.616 1.00 96.38 95 VAL A CA 1
ATOM 752 C C . VAL A 1 95 ? 3.683 -11.699 -6.097 1.00 96.38 95 VAL A C 1
ATOM 754 O O . VAL A 1 95 ? 4.514 -12.335 -6.753 1.00 96.38 95 VAL A O 1
ATOM 757 N N . PRO A 1 96 ? 2.457 -12.208 -5.853 1.00 95.94 96 PRO A N 1
ATOM 758 C CA . PRO A 1 96 ? 2.071 -13.522 -6.354 1.00 95.94 96 PRO A CA 1
ATOM 759 C C . PRO A 1 96 ? 2.050 -13.576 -7.886 1.00 95.94 96 PRO A C 1
ATOM 761 O O . PRO A 1 96 ? 2.429 -14.602 -8.456 1.00 95.94 96 PRO A O 1
ATOM 764 N N . ARG A 1 97 ? 1.725 -12.474 -8.583 1.00 97.38 97 ARG A N 1
ATOM 765 C CA . ARG A 1 97 ? 1.849 -12.426 -10.048 1.00 97.38 97 ARG A CA 1
ATOM 766 C C . ARG A 1 97 ? 3.282 -12.684 -10.497 1.00 97.38 97 ARG A C 1
ATOM 768 O O . ARG A 1 97 ? 3.510 -13.521 -11.371 1.00 97.38 97 ARG A O 1
ATOM 775 N N . MET A 1 98 ? 4.246 -11.974 -9.919 1.00 97.81 98 MET A N 1
ATOM 776 C CA . MET A 1 98 ? 5.640 -12.106 -10.329 1.00 97.81 98 MET A CA 1
ATOM 777 C C . MET A 1 98 ? 6.254 -13.427 -9.868 1.00 97.81 98 MET A C 1
ATOM 779 O O . MET A 1 98 ? 7.106 -13.965 -10.572 1.00 97.81 98 MET A O 1
ATOM 783 N N . ALA A 1 99 ? 5.749 -14.031 -8.788 1.00 96.94 99 ALA A N 1
ATOM 784 C CA . ALA A 1 99 ? 6.067 -15.414 -8.442 1.00 96.94 99 ALA A CA 1
ATOM 785 C C . ALA A 1 99 ? 5.602 -16.400 -9.534 1.00 96.94 99 ALA A C 1
ATOM 787 O O . ALA A 1 99 ? 6.358 -17.294 -9.922 1.00 96.94 99 ALA A O 1
ATOM 788 N N . ARG A 1 100 ? 4.397 -16.214 -10.098 1.00 97.12 100 ARG A N 1
ATOM 789 C CA . ARG A 1 100 ? 3.917 -17.003 -11.250 1.00 97.12 100 ARG A CA 1
ATOM 790 C C . ARG A 1 100 ? 4.782 -16.772 -12.486 1.00 97.12 100 ARG A C 1
ATOM 792 O O . ARG A 1 100 ? 5.204 -17.746 -13.108 1.00 97.12 100 ARG A O 1
ATOM 799 N N . TRP A 1 101 ? 5.094 -15.515 -12.803 1.00 97.50 101 TRP A N 1
ATOM 800 C CA . TRP A 1 101 ? 5.958 -15.157 -13.933 1.00 97.50 101 TRP A CA 1
ATOM 801 C C . TRP A 1 101 ? 7.339 -15.826 -13.836 1.00 97.50 101 TRP A C 1
ATOM 803 O O . TRP A 1 101 ? 7.780 -16.488 -14.784 1.00 97.50 101 TRP A O 1
ATOM 813 N N . ALA A 1 102 ? 7.981 -15.713 -12.667 1.00 96.75 102 ALA A N 1
ATOM 814 C CA . ALA A 1 102 ? 9.288 -16.299 -12.383 1.00 96.75 102 ALA A CA 1
ATOM 815 C C . ALA A 1 102 ? 9.248 -17.834 -12.437 1.00 96.75 102 ALA A C 1
ATOM 817 O O . ALA A 1 102 ? 10.150 -18.470 -12.978 1.00 96.75 102 ALA A O 1
ATOM 818 N N . GLY A 1 103 ? 8.156 -18.438 -11.962 1.00 96.12 103 GLY A N 1
ATOM 819 C CA . GLY A 1 103 ? 7.901 -19.876 -12.053 1.00 96.12 103 GLY A CA 1
ATOM 820 C C . GLY A 1 103 ? 7.448 -20.373 -13.432 1.00 96.12 103 GLY A C 1
ATOM 821 O O . GLY A 1 103 ? 7.043 -21.531 -13.539 1.00 96.12 103 GLY A O 1
ATOM 822 N N . ASN A 1 104 ? 7.461 -19.519 -14.464 1.00 95.38 104 ASN A N 1
ATOM 823 C CA . ASN A 1 104 ? 6.931 -19.803 -15.801 1.00 95.38 104 ASN A CA 1
ATOM 824 C C . ASN A 1 104 ? 5.515 -20.404 -15.781 1.00 95.38 104 ASN A C 1
ATOM 826 O O . ASN A 1 104 ? 5.202 -21.362 -16.490 1.00 95.38 104 ASN A O 1
ATOM 830 N N . ARG A 1 105 ? 4.662 -19.852 -14.921 1.00 96.44 105 ARG A N 1
ATOM 831 C CA . ARG A 1 105 ? 3.236 -20.162 -14.847 1.00 96.44 105 ARG A CA 1
ATOM 832 C C . ARG A 1 105 ? 2.447 -19.097 -15.597 1.00 96.44 105 ARG A C 1
ATOM 834 O O . ARG A 1 105 ? 2.888 -17.958 -15.730 1.00 96.44 105 ARG A O 1
ATOM 841 N N . GLU A 1 106 ? 1.260 -19.475 -16.052 1.00 95.81 106 GLU A N 1
ATOM 842 C CA . GLU A 1 106 ? 0.305 -18.554 -16.667 1.00 95.81 106 GLU A CA 1
ATOM 843 C C . GLU A 1 106 ? 0.009 -17.375 -15.733 1.00 95.81 106 GLU A C 1
ATOM 845 O O . GLU A 1 106 ? -0.264 -17.580 -14.545 1.00 95.81 106 GLU A O 1
ATOM 850 N N . LEU A 1 107 ? 0.058 -16.151 -16.260 1.00 96.38 107 LEU A N 1
ATOM 851 C CA . LEU A 1 107 ? -0.362 -14.965 -15.522 1.00 96.38 107 LEU A CA 1
ATOM 852 C C . LEU A 1 107 ? -1.886 -14.917 -15.484 1.00 96.38 107 LEU A C 1
ATOM 854 O O . LEU A 1 107 ? -2.538 -15.075 -16.509 1.00 96.38 107 LEU A O 1
ATOM 858 N N . ILE A 1 108 ? -2.433 -14.678 -14.298 1.00 95.12 108 ILE A N 1
ATOM 859 C CA . ILE A 1 108 ? -3.875 -14.571 -14.082 1.00 95.12 108 ILE A CA 1
ATOM 860 C C . ILE A 1 108 ? -4.247 -13.133 -13.733 1.00 95.12 108 ILE A C 1
ATOM 862 O O . ILE A 1 108 ? -3.417 -12.365 -13.227 1.00 95.12 108 ILE A O 1
ATOM 866 N N . SER A 1 109 ? -5.500 -12.780 -13.994 1.00 93.56 109 SER A N 1
ATOM 867 C CA . SER A 1 109 ? -6.103 -11.554 -13.480 1.00 93.56 109 SER A CA 1
ATOM 868 C C . SER A 1 109 ? -6.445 -11.707 -12.001 1.00 93.56 109 SER A C 1
ATOM 870 O O . SER A 1 109 ? -6.781 -12.800 -11.550 1.00 93.56 109 SER A O 1
ATOM 872 N N . TYR A 1 110 ? -6.362 -10.599 -11.274 1.00 93.25 110 TYR A N 1
ATOM 873 C CA . TYR A 1 110 ? -6.727 -10.512 -9.863 1.00 93.25 110 TYR A CA 1
ATOM 874 C C . TYR A 1 110 ? -8.005 -9.687 -9.709 1.00 93.25 110 TYR A C 1
ATOM 876 O O . TYR A 1 110 ? -8.275 -8.800 -10.527 1.00 93.25 110 TYR A O 1
ATOM 884 N N . ASP A 1 111 ? -8.791 -9.971 -8.671 1.00 92.19 111 ASP A N 1
ATOM 885 C CA . ASP A 1 111 ? -10.038 -9.253 -8.426 1.00 92.19 111 ASP A CA 1
ATOM 886 C C . ASP A 1 111 ? -9.801 -7.758 -8.125 1.00 92.19 111 ASP A C 1
ATOM 888 O O . ASP A 1 111 ? -8.801 -7.351 -7.519 1.00 92.19 111 ASP A O 1
ATOM 892 N N . LYS A 1 112 ? -10.760 -6.908 -8.509 1.00 91.44 112 LYS A N 1
ATOM 893 C CA . LYS A 1 112 ? -10.721 -5.459 -8.229 1.00 91.44 112 LYS A CA 1
ATOM 894 C C . LYS A 1 112 ? -10.720 -5.148 -6.727 1.00 91.44 112 LYS A C 1
ATOM 896 O O . LYS A 1 112 ? -10.345 -4.054 -6.320 1.00 91.44 112 LYS A O 1
ATOM 901 N N . ALA A 1 113 ? -11.111 -6.104 -5.890 1.00 89.62 113 ALA A N 1
ATOM 902 C CA . ALA A 1 113 ? -11.016 -6.036 -4.443 1.00 89.62 113 ALA A CA 1
ATOM 903 C C . ALA A 1 113 ? -9.579 -6.143 -3.909 1.00 89.62 113 ALA A C 1
ATOM 905 O O . ALA A 1 113 ? -9.387 -5.908 -2.719 1.00 89.62 113 ALA A O 1
ATOM 906 N N . VAL A 1 114 ? -8.572 -6.463 -4.725 1.00 92.44 114 VAL A N 1
ATOM 907 C CA . VAL A 1 114 ? -7.150 -6.391 -4.326 1.00 92.44 114 VAL A CA 1
ATOM 908 C C . VAL A 1 114 ? -6.310 -5.526 -5.258 1.00 92.44 114 VAL A C 1
ATOM 910 O O . VAL A 1 114 ? -5.285 -4.991 -4.836 1.00 92.44 114 VAL A O 1
ATOM 913 N N . VAL A 1 115 ? -6.762 -5.322 -6.496 1.00 95.75 115 VAL A N 1
ATOM 914 C CA . VAL A 1 115 ? -6.137 -4.401 -7.449 1.00 95.75 115 VAL A CA 1
ATOM 915 C C . VAL A 1 115 ? -6.722 -3.000 -7.283 1.00 95.75 115 VAL A C 1
ATOM 917 O O . VAL A 1 115 ? -7.696 -2.644 -7.943 1.00 95.75 115 VAL A O 1
ATOM 920 N N . ARG A 1 116 ? -6.124 -2.209 -6.385 1.00 95.19 116 ARG A N 1
ATOM 921 C CA . ARG A 1 116 ? -6.610 -0.870 -5.995 1.00 95.19 116 ARG A CA 1
ATOM 922 C C . ARG A 1 116 ? -5.504 0.192 -5.986 1.00 95.19 116 ARG A C 1
ATOM 924 O O . ARG A 1 116 ? -5.234 0.796 -4.943 1.00 95.19 116 ARG A O 1
ATOM 931 N N . PRO A 1 117 ? -4.798 0.407 -7.108 1.00 94.44 117 PRO A N 1
ATOM 932 C CA . PRO A 1 117 ? -3.685 1.356 -7.159 1.00 94.44 117 PRO A CA 1
ATOM 933 C C . PRO A 1 117 ? -4.094 2.790 -6.778 1.00 94.44 117 PRO A C 1
ATOM 935 O O . PRO A 1 117 ? -3.275 3.529 -6.247 1.00 94.44 117 PRO A O 1
ATOM 938 N N . GLU A 1 118 ? -5.359 3.170 -6.975 1.00 93.25 118 GLU A N 1
ATOM 939 C CA . GLU A 1 118 ? -5.913 4.492 -6.660 1.00 93.25 118 GLU A CA 1
ATOM 940 C C . GLU A 1 118 ? -5.926 4.848 -5.166 1.00 93.25 118 GLU A C 1
ATOM 942 O O . GLU A 1 118 ? -6.055 6.022 -4.820 1.00 93.25 118 GLU A O 1
ATOM 947 N N . ILE A 1 119 ? -5.754 3.865 -4.272 1.00 93.38 119 ILE A N 1
ATOM 948 C CA . ILE A 1 119 ? -5.598 4.111 -2.829 1.00 93.38 119 ILE A CA 1
ATOM 949 C C . ILE A 1 119 ? -4.357 4.974 -2.550 1.00 93.38 119 ILE A C 1
ATOM 951 O O . ILE A 1 119 ? -4.300 5.683 -1.541 1.00 93.38 119 ILE A O 1
ATOM 955 N N . ASN A 1 120 ? -3.360 4.933 -3.435 1.00 94.44 120 ASN A N 1
ATOM 956 C CA . ASN A 1 120 ? -2.181 5.781 -3.364 1.00 94.44 120 ASN A CA 1
ATOM 957 C C . ASN A 1 120 ? -2.180 6.734 -4.559 1.00 94.44 120 ASN A C 1
ATOM 959 O O . ASN A 1 120 ? -2.157 6.301 -5.704 1.00 94.44 120 ASN A O 1
ATOM 963 N N . ASN A 1 121 ? -2.201 8.036 -4.286 1.00 93.81 121 ASN A N 1
ATOM 964 C CA . ASN A 1 121 ? -2.388 9.068 -5.309 1.00 93.81 121 ASN A CA 1
ATOM 965 C C . ASN A 1 121 ? -1.407 10.243 -5.189 1.00 93.81 121 ASN A C 1
ATOM 967 O O . ASN A 1 121 ? -1.590 11.266 -5.843 1.00 93.81 121 ASN A O 1
ATOM 971 N N . LYS A 1 122 ? -0.397 10.119 -4.325 1.00 94.69 122 LYS A N 1
ATOM 972 C CA . LYS A 1 122 ? 0.619 11.145 -4.114 1.00 94.69 122 LYS A CA 1
ATOM 973 C C . LYS A 1 122 ? 1.934 10.534 -3.657 1.00 94.69 122 LYS A C 1
ATOM 975 O O . LYS A 1 122 ? 1.967 9.468 -3.034 1.00 94.69 122 LYS A O 1
ATOM 980 N N . GLU A 1 123 ? 3.006 11.267 -3.916 1.00 95.56 123 GLU A N 1
ATOM 981 C CA . GLU A 1 123 ? 4.312 10.988 -3.335 1.00 95.56 123 GLU A CA 1
ATOM 982 C C . GLU A 1 123 ? 4.268 11.198 -1.820 1.00 95.56 123 GLU A C 1
ATOM 984 O O . GLU A 1 123 ? 3.576 12.077 -1.301 1.00 95.56 123 GLU A O 1
ATOM 989 N N . ILE A 1 124 ? 5.015 10.366 -1.102 1.00 94.81 124 ILE A N 1
ATOM 990 C CA . ILE A 1 124 ? 5.214 10.489 0.339 1.00 94.81 124 ILE A CA 1
ATOM 991 C C . ILE A 1 124 ? 6.685 10.199 0.599 1.00 94.81 124 ILE A C 1
ATOM 993 O O . ILE A 1 124 ? 7.097 9.036 0.636 1.00 94.81 124 ILE A O 1
ATOM 997 N N . LEU A 1 125 ? 7.468 11.261 0.733 1.00 93.06 125 LEU A N 1
ATOM 998 C CA . LEU A 1 125 ? 8.899 11.197 0.993 1.00 93.06 125 LEU A CA 1
ATOM 999 C C . LEU A 1 125 ? 9.180 11.476 2.469 1.00 93.06 125 LEU A C 1
ATOM 1001 O O . LEU A 1 125 ? 8.567 12.343 3.092 1.00 93.06 125 LEU A O 1
ATOM 1005 N N . TYR A 1 126 ? 10.132 10.735 3.023 1.00 90.56 126 TYR A N 1
ATOM 1006 C CA . TYR A 1 126 ? 10.500 10.802 4.432 1.00 90.56 126 TYR A CA 1
ATOM 1007 C C . TYR A 1 126 ? 11.618 11.826 4.659 1.00 90.56 126 TYR A C 1
ATOM 1009 O O . TYR A 1 126 ? 12.749 11.475 5.002 1.00 90.56 126 TYR A O 1
ATOM 1017 N N . PHE A 1 127 ? 11.291 13.107 4.471 1.00 92.38 127 PHE A N 1
ATOM 1018 C CA . PHE A 1 127 ? 12.157 14.210 4.896 1.00 92.38 127 PHE A CA 1
ATOM 1019 C C . PHE A 1 127 ? 12.400 14.163 6.417 1.00 92.38 127 PHE A C 1
ATOM 1021 O O . PHE A 1 127 ? 11.635 13.518 7.147 1.00 92.38 127 PHE A O 1
ATOM 1028 N N . PRO A 1 128 ? 13.447 14.835 6.934 1.00 93.12 128 PRO A N 1
ATOM 1029 C CA . PRO A 1 128 ? 13.745 14.849 8.368 1.00 93.12 128 PRO A CA 1
ATOM 1030 C C . PRO A 1 128 ? 12.541 15.200 9.258 1.00 93.12 128 PRO A C 1
ATOM 1032 O O . PRO A 1 128 ? 12.346 14.576 10.301 1.00 93.12 128 PRO A O 1
ATOM 1035 N N . GLU A 1 129 ? 11.693 16.135 8.823 1.00 94.50 129 GLU A N 1
ATOM 1036 C CA . GLU A 1 129 ? 10.465 16.509 9.533 1.00 94.50 129 GLU A CA 1
ATOM 1037 C C . GLU A 1 129 ? 9.433 15.376 9.549 1.00 94.50 129 GLU A C 1
ATOM 1039 O O . GLU A 1 129 ? 8.911 15.050 10.612 1.00 94.50 129 GLU A O 1
ATOM 1044 N N . GLN A 1 130 ? 9.196 14.702 8.419 1.00 94.12 130 GLN A N 1
ATOM 1045 C CA . GLN A 1 130 ? 8.312 13.533 8.342 1.00 94.12 130 GLN A CA 1
ATOM 1046 C C . GLN A 1 130 ? 8.819 12.371 9.202 1.00 94.12 130 GLN A C 1
ATOM 1048 O O . GLN A 1 130 ? 8.019 11.720 9.868 1.00 94.12 130 GLN A O 1
ATOM 1053 N N . LYS A 1 131 ? 10.136 12.126 9.250 1.00 94.06 131 LYS A N 1
ATOM 1054 C CA . LYS A 1 131 ? 10.730 11.108 10.139 1.00 94.06 131 LYS A CA 1
ATOM 1055 C C . LYS A 1 131 ? 10.506 11.446 11.614 1.00 94.06 131 LYS A C 1
ATOM 1057 O O . LYS A 1 131 ? 10.211 10.560 12.415 1.00 94.06 131 LYS A O 1
ATOM 1062 N N . LYS A 1 132 ? 10.638 12.724 11.982 1.00 96.81 132 LYS A N 1
ATOM 1063 C CA . LYS A 1 132 ? 10.343 13.200 13.339 1.00 96.81 132 LYS A CA 1
ATOM 1064 C C . LYS A 1 132 ? 8.855 13.039 13.665 1.00 96.81 132 LYS A C 1
ATOM 1066 O O . LYS A 1 132 ? 8.536 12.450 14.693 1.00 96.81 132 LYS A O 1
ATOM 1071 N N . PHE A 1 133 ? 7.977 13.477 12.765 1.00 97.81 133 PHE A N 1
ATOM 1072 C CA . PHE A 1 133 ? 6.526 13.342 12.886 1.00 97.81 133 PHE A CA 1
ATOM 1073 C C . PHE A 1 133 ? 6.095 11.879 13.037 1.00 97.81 133 PHE A C 1
ATOM 1075 O O . PHE A 1 133 ? 5.287 11.557 13.906 1.00 97.81 133 PHE A O 1
ATOM 1082 N N . GLU A 1 134 ? 6.663 10.972 12.238 1.00 97.50 134 GLU A N 1
ATOM 1083 C CA . GLU A 1 134 ? 6.433 9.537 12.385 1.00 97.50 134 GLU A CA 1
ATOM 1084 C C . GLU A 1 134 ? 6.846 9.045 13.768 1.00 97.50 134 GLU A C 1
ATOM 1086 O O . GLU A 1 134 ? 6.072 8.357 14.426 1.00 97.50 134 GLU A O 1
ATOM 1091 N N . LYS A 1 135 ? 8.061 9.388 14.208 1.00 97.38 135 LYS A N 1
ATOM 1092 C CA . LYS A 1 135 ? 8.591 8.929 15.491 1.00 97.38 135 LYS A CA 1
ATOM 1093 C C . LYS A 1 135 ? 7.717 9.394 16.653 1.00 97.38 135 LYS A C 1
ATOM 1095 O O . LYS A 1 135 ? 7.448 8.603 17.548 1.00 97.38 135 LYS A O 1
ATOM 1100 N N . GLU A 1 136 ? 7.284 10.649 16.647 1.00 98.00 136 GLU A N 1
ATOM 1101 C CA . GLU A 1 136 ? 6.399 11.202 17.678 1.00 98.00 136 GLU A CA 1
ATOM 1102 C C . GLU A 1 136 ? 5.058 10.459 17.709 1.00 98.00 136 GLU A C 1
ATOM 1104 O O . GLU A 1 136 ? 4.662 9.951 18.757 1.00 98.00 136 GLU A O 1
ATOM 1109 N N . ASN A 1 137 ? 4.408 10.288 16.554 1.00 98.38 137 ASN A N 1
ATOM 1110 C CA . ASN A 1 137 ? 3.137 9.564 16.492 1.00 98.38 137 ASN A CA 1
ATOM 1111 C C . ASN A 1 137 ? 3.285 8.072 16.809 1.00 98.38 137 ASN A C 1
ATOM 1113 O O . ASN A 1 137 ? 2.396 7.484 17.414 1.00 98.38 137 ASN A O 1
ATOM 1117 N N . PHE A 1 138 ? 4.413 7.452 16.469 1.00 97.88 138 PHE A N 1
ATOM 1118 C CA . PHE A 1 138 ? 4.694 6.072 16.849 1.00 97.88 138 PHE A CA 1
ATOM 1119 C C . PHE A 1 138 ? 4.660 5.892 18.371 1.00 97.88 138 PHE A C 1
ATOM 1121 O O . PHE A 1 138 ? 4.065 4.936 18.861 1.00 97.88 138 PHE A O 1
ATOM 1128 N N . TRP A 1 139 ? 5.258 6.818 19.126 1.00 97.50 139 TRP A N 1
ATOM 1129 C CA . TRP A 1 139 ? 5.215 6.768 20.589 1.00 97.50 139 TRP A CA 1
ATOM 1130 C C . TRP A 1 139 ? 3.835 7.116 21.153 1.00 97.50 139 TRP A C 1
ATOM 1132 O O . TRP A 1 139 ? 3.445 6.552 22.173 1.00 97.50 139 TRP A O 1
ATOM 1142 N N . ASN A 1 140 ? 3.057 7.949 20.459 1.00 97.94 140 ASN A N 1
ATOM 1143 C CA . ASN A 1 140 ? 1.677 8.249 20.850 1.00 97.94 140 ASN A CA 1
ATOM 1144 C C . ASN A 1 140 ? 0.724 7.048 20.718 1.00 97.94 140 ASN A C 1
ATOM 1146 O O . ASN A 1 140 ? -0.350 7.070 21.310 1.00 97.94 140 ASN A O 1
ATOM 1150 N N . LEU A 1 141 ? 1.116 5.959 20.040 1.00 97.75 141 LEU A N 1
ATOM 1151 C CA . LEU A 1 141 ? 0.368 4.694 20.097 1.00 97.75 141 LEU A CA 1
ATOM 1152 C C . LEU A 1 141 ? 0.295 4.099 21.517 1.00 97.75 141 LEU A C 1
ATOM 1154 O O . LEU A 1 141 ? -0.531 3.226 21.761 1.00 97.75 141 LEU A O 1
ATOM 1158 N N . PHE A 1 142 ? 1.156 4.545 22.436 1.00 96.38 142 PHE A N 1
ATOM 1159 C CA . PHE A 1 142 ? 1.215 4.105 23.834 1.00 96.38 142 PHE A CA 1
ATOM 1160 C C . PHE A 1 142 ? 0.729 5.183 24.814 1.00 96.38 142 PHE A C 1
ATOM 1162 O O . PHE A 1 142 ? 1.017 5.102 26.008 1.00 96.38 142 PHE A O 1
ATOM 1169 N N . HIS A 1 143 ? 0.064 6.224 24.311 1.00 97.69 143 HIS A N 1
ATOM 1170 C CA . HIS A 1 143 ? -0.445 7.313 25.136 1.00 97.69 143 HIS A CA 1
ATOM 1171 C C . HIS A 1 143 ? -1.569 6.826 26.072 1.00 97.69 143 HIS A C 1
ATOM 1173 O O . HIS A 1 143 ? -2.226 5.833 25.784 1.00 97.69 143 HIS A O 1
ATOM 1179 N N . GLU A 1 144 ? -1.795 7.508 27.198 1.00 96.69 144 GLU A N 1
ATOM 1180 C CA . GLU A 1 144 ? -2.857 7.130 28.152 1.00 96.69 144 GLU A CA 1
ATOM 1181 C C . GLU A 1 144 ? -4.258 7.579 27.695 1.00 96.69 144 GLU A C 1
ATOM 1183 O O . GLU A 1 144 ? -5.260 6.972 28.059 1.00 96.69 144 GLU A O 1
ATOM 1188 N N . ASP A 1 145 ? -4.322 8.648 26.898 1.00 98.06 145 ASP A N 1
ATOM 1189 C CA . ASP A 1 145 ? -5.551 9.182 26.294 1.00 98.06 145 ASP A CA 1
ATOM 1190 C C . ASP A 1 145 ? -5.880 8.473 24.969 1.00 98.06 145 ASP A C 1
ATOM 1192 O O . ASP A 1 145 ? -5.123 8.585 23.998 1.00 98.06 145 ASP A O 1
ATOM 1196 N N . ASP A 1 146 ? -7.041 7.813 24.925 1.00 98.50 146 ASP A N 1
ATOM 1197 C CA . ASP A 1 146 ? -7.593 7.117 23.755 1.00 98.50 146 ASP A CA 1
ATOM 1198 C C . ASP A 1 146 ? -7.625 7.990 22.491 1.00 98.50 146 ASP A C 1
ATOM 1200 O O . ASP A 1 146 ? -7.343 7.515 21.386 1.00 98.50 146 ASP A O 1
ATOM 1204 N N . SER A 1 147 ? -7.955 9.276 22.634 1.00 98.44 147 SER A N 1
ATOM 1205 C CA . SER A 1 147 ? -8.083 10.194 21.501 1.00 98.44 147 SER A CA 1
ATOM 1206 C C . SER A 1 147 ? -6.735 10.489 20.839 1.00 98.44 147 SER A C 1
ATOM 1208 O O . SER A 1 147 ? -6.654 10.566 19.609 1.00 98.44 147 SER A O 1
ATOM 1210 N N . GLU A 1 148 ? -5.659 10.569 21.624 1.00 98.50 148 GLU A N 1
ATOM 1211 C CA . GLU A 1 148 ? -4.303 10.749 21.103 1.00 98.50 148 GLU A CA 1
ATOM 1212 C C . GLU A 1 148 ? -3.777 9.464 20.447 1.00 98.50 148 GLU A C 1
ATOM 1214 O O . GLU A 1 148 ? -3.101 9.553 19.421 1.00 98.50 148 GLU A O 1
ATOM 1219 N N . ILE A 1 149 ? -4.157 8.275 20.940 1.00 98.56 149 ILE A N 1
ATOM 1220 C CA . ILE A 1 149 ? -3.846 7.000 20.265 1.00 98.56 149 ILE A CA 1
ATOM 1221 C C . ILE A 1 149 ? -4.519 6.947 18.885 1.00 98.56 149 ILE A C 1
ATOM 1223 O O . ILE A 1 149 ? -3.871 6.630 17.886 1.00 98.56 149 ILE A O 1
ATOM 1227 N N . ILE A 1 150 ? -5.816 7.265 18.803 1.00 98.69 150 ILE A N 1
ATOM 1228 C CA . ILE A 1 150 ? -6.572 7.225 17.538 1.00 98.69 150 ILE A CA 1
ATOM 1229 C C . ILE A 1 150 ? -5.994 8.231 16.536 1.00 98.69 150 ILE A C 1
ATOM 1231 O O . ILE A 1 150 ? -5.719 7.887 15.388 1.00 98.69 150 ILE A O 1
ATOM 1235 N N . LYS A 1 151 ? -5.712 9.454 16.987 1.00 98.62 151 LYS A N 1
ATOM 1236 C CA . LYS A 1 151 ? -5.059 10.484 16.173 1.00 98.62 151 LYS A CA 1
ATOM 1237 C C . LYS A 1 151 ? -3.670 10.054 15.700 1.00 98.62 151 LYS A C 1
ATOM 1239 O O . LYS A 1 151 ? -3.294 10.339 14.563 1.00 98.62 151 LYS A O 1
ATOM 1244 N N . ALA A 1 152 ? -2.909 9.351 16.537 1.00 98.50 152 ALA A N 1
ATOM 1245 C CA . ALA A 1 152 ? -1.622 8.793 16.149 1.00 98.50 152 ALA A CA 1
ATOM 1246 C C . ALA A 1 152 ? -1.765 7.747 15.035 1.00 98.50 152 ALA A C 1
ATOM 1248 O O . ALA A 1 152 ? -1.002 7.792 14.070 1.00 98.50 152 ALA A O 1
ATOM 1249 N N . ILE A 1 153 ? -2.762 6.858 15.119 1.00 98.56 153 ILE A N 1
ATOM 1250 C CA . ILE A 1 153 ? -3.087 5.894 14.055 1.00 98.56 153 ILE A CA 1
ATOM 1251 C C . ILE A 1 153 ? -3.374 6.624 12.735 1.00 98.56 153 ILE A C 1
ATOM 1253 O O . ILE A 1 153 ? -2.772 6.289 11.712 1.00 98.56 153 ILE A O 1
ATOM 1257 N N . ASP A 1 154 ? -4.229 7.649 12.755 1.00 98.12 154 ASP A N 1
ATOM 1258 C CA . ASP A 1 154 ? -4.579 8.423 11.557 1.00 98.12 154 ASP A CA 1
ATOM 1259 C C . ASP A 1 154 ? -3.358 9.130 10.953 1.00 98.12 154 ASP A C 1
ATOM 1261 O O . ASP A 1 154 ? -3.118 9.079 9.741 1.00 98.12 154 ASP A O 1
ATOM 1265 N N . ASN A 1 155 ? -2.531 9.738 11.805 1.00 98.12 155 ASN A N 1
ATOM 1266 C CA . ASN A 1 155 ? -1.298 10.401 11.400 1.00 98.12 155 ASN A CA 1
ATOM 1267 C C . ASN A 1 155 ? -0.311 9.421 10.753 1.00 98.12 155 ASN A C 1
ATOM 1269 O O . ASN A 1 155 ? 0.227 9.709 9.681 1.00 98.12 155 ASN A O 1
ATOM 1273 N N . LEU A 1 156 ? -0.110 8.245 11.351 1.00 97.69 156 LEU A N 1
ATOM 1274 C CA . LEU A 1 156 ? 0.768 7.194 10.830 1.00 97.69 156 LEU A CA 1
ATOM 1275 C C . LEU A 1 156 ? 0.240 6.601 9.518 1.00 97.69 156 LEU A C 1
ATOM 1277 O O . LEU A 1 156 ? 1.016 6.353 8.588 1.00 97.69 156 LEU A O 1
ATOM 1281 N N . TYR A 1 157 ? -1.078 6.437 9.395 1.00 95.75 157 TYR A N 1
ATOM 1282 C CA . TYR A 1 157 ? -1.721 6.044 8.145 1.00 95.75 157 TYR A CA 1
ATOM 1283 C C . TYR A 1 157 ? -1.490 7.080 7.037 1.00 95.75 157 TYR A C 1
ATOM 1285 O O . TYR A 1 157 ? -1.142 6.707 5.913 1.00 95.75 157 TYR A O 1
ATOM 1293 N N . SER A 1 158 ? -1.614 8.374 7.356 1.00 95.12 158 SER A N 1
ATOM 1294 C CA . SER A 1 158 ? -1.503 9.476 6.387 1.00 95.12 158 SER A CA 1
ATOM 1295 C C . SER A 1 158 ? -0.140 9.556 5.685 1.00 95.12 158 SER A C 1
ATOM 1297 O O . SER A 1 158 ? -0.058 10.018 4.543 1.00 95.12 158 SER A O 1
ATOM 1299 N N . ILE A 1 159 ? 0.912 9.065 6.348 1.00 94.88 159 ILE A N 1
ATOM 1300 C CA . ILE A 1 159 ? 2.285 9.016 5.830 1.00 94.88 159 ILE A CA 1
ATOM 1301 C C . ILE A 1 159 ? 2.697 7.618 5.349 1.00 94.88 159 ILE A C 1
ATOM 1303 O O . ILE A 1 159 ? 3.843 7.422 4.957 1.00 94.88 159 ILE A O 1
ATOM 1307 N N . ARG A 1 160 ? 1.781 6.638 5.361 1.00 93.75 160 ARG A N 1
ATOM 1308 C CA . ARG A 1 160 ? 2.080 5.229 5.045 1.00 93.75 160 ARG A CA 1
ATOM 1309 C C . ARG A 1 160 ? 3.238 4.682 5.887 1.00 93.75 160 ARG A C 1
ATOM 1311 O O . ARG A 1 160 ? 4.146 4.030 5.365 1.00 93.75 160 ARG A O 1
ATOM 1318 N N . SER A 1 161 ? 3.186 4.938 7.194 1.00 94.94 161 SER A N 1
ATOM 1319 C CA . SER A 1 161 ? 4.164 4.429 8.152 1.00 94.94 161 SER A CA 1
ATOM 1320 C C . SER A 1 161 ? 4.227 2.908 8.100 1.00 94.94 161 SER A C 1
ATOM 1322 O O . SER A 1 161 ? 3.267 2.222 8.434 1.00 94.94 161 SER A O 1
ATOM 1324 N N . ARG A 1 162 ? 5.369 2.371 7.669 1.00 90.75 162 ARG A N 1
ATOM 1325 C CA . ARG A 1 162 ? 5.608 0.924 7.614 1.00 90.75 162 ARG A CA 1
ATOM 1326 C C . ARG A 1 162 ? 5.826 0.296 9.000 1.00 90.75 162 ARG A C 1
ATOM 1328 O O . ARG A 1 162 ? 5.232 -0.753 9.252 1.00 90.75 162 ARG A O 1
ATOM 1335 N N . PRO A 1 163 ? 6.650 0.864 9.909 1.00 90.75 163 PRO A N 1
ATOM 1336 C CA . PRO A 1 163 ? 6.954 0.205 11.177 1.00 90.75 163 PRO A CA 1
ATOM 1337 C C . PRO A 1 163 ? 5.761 0.167 12.137 1.00 90.75 163 PRO A C 1
ATOM 1339 O O . PRO A 1 163 ? 5.664 -0.772 12.922 1.00 90.75 163 PRO A O 1
ATOM 1342 N N . SER A 1 164 ? 4.842 1.135 12.078 1.00 94.25 164 SER A N 1
ATOM 1343 C CA . SER A 1 164 ? 3.705 1.219 13.008 1.00 94.25 164 SER A CA 1
ATOM 1344 C C . SER A 1 164 ? 2.669 0.106 12.838 1.00 94.25 164 SER A C 1
ATOM 1346 O O . SER A 1 164 ? 2.117 -0.350 13.837 1.00 94.25 164 SER A O 1
ATOM 1348 N N . ILE A 1 165 ? 2.469 -0.401 11.617 1.00 94.25 165 ILE A N 1
ATOM 1349 C CA . ILE A 1 165 ? 1.429 -1.394 11.285 1.00 94.25 165 ILE A CA 1
ATOM 1350 C C . ILE A 1 165 ? 1.501 -2.622 12.201 1.00 94.25 165 ILE A C 1
ATOM 1352 O O . ILE A 1 165 ? 0.494 -3.071 12.747 1.00 94.25 165 ILE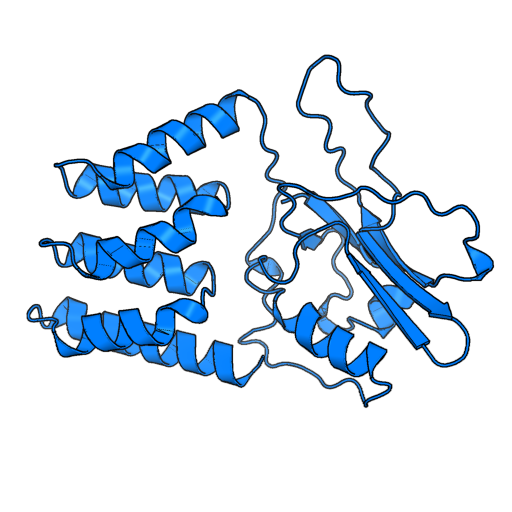 A O 1
ATOM 1356 N N . ARG A 1 166 ? 2.709 -3.161 12.413 1.00 92.44 166 ARG A N 1
ATOM 1357 C CA . ARG A 1 166 ? 2.906 -4.343 13.264 1.00 92.44 166 ARG A CA 1
ATOM 1358 C C . ARG A 1 166 ? 2.550 -4.061 14.726 1.00 92.44 166 ARG A C 1
ATOM 1360 O O . ARG A 1 166 ? 2.023 -4.941 15.402 1.00 92.44 166 ARG A O 1
ATOM 1367 N N . TRP A 1 167 ? 2.843 -2.862 15.221 1.00 93.06 167 TRP A N 1
ATOM 1368 C CA . TRP A 1 167 ? 2.586 -2.487 16.613 1.00 93.06 167 TRP A CA 1
ATOM 1369 C C . TRP A 1 167 ? 1.101 -2.270 16.893 1.00 93.06 167 TRP A C 1
ATOM 1371 O O . TRP A 1 167 ? 0.634 -2.596 17.983 1.00 93.06 167 TRP A O 1
ATOM 1381 N N . THR A 1 168 ? 0.337 -1.844 15.887 1.00 95.06 168 THR A N 1
ATOM 1382 C CA . THR A 1 168 ? -1.121 -1.698 15.973 1.00 95.06 168 THR A CA 1
ATOM 1383 C C . THR A 1 168 ? -1.840 -3.001 16.345 1.00 95.06 168 THR A C 1
ATOM 1385 O O . THR A 1 168 ? -2.908 -2.950 16.948 1.00 95.06 168 THR A O 1
ATOM 1388 N N . ILE A 1 169 ? -1.246 -4.178 16.105 1.00 97.00 169 ILE A N 1
ATOM 1389 C CA . ILE A 1 169 ? -1.798 -5.463 16.579 1.00 97.00 169 ILE A CA 1
ATOM 1390 C C . ILE A 1 169 ? -1.995 -5.470 18.102 1.00 97.00 169 ILE A C 1
ATOM 1392 O O . ILE A 1 169 ? -2.972 -6.030 18.598 1.00 97.00 169 ILE A O 1
ATOM 1396 N N . GLY A 1 170 ? -1.092 -4.841 18.862 1.00 96.69 170 GLY A N 1
ATOM 1397 C CA . GLY A 1 170 ? -1.215 -4.741 20.318 1.00 96.69 170 GLY A CA 1
ATOM 1398 C C . GLY A 1 170 ? -2.485 -4.005 20.752 1.00 96.69 170 GLY A C 1
ATOM 1399 O O . GLY A 1 170 ? -3.138 -4.418 21.710 1.00 96.69 170 GLY A O 1
ATOM 1400 N N . LEU A 1 171 ? -2.886 -2.985 19.988 1.00 98.06 171 LEU A N 1
ATOM 1401 C CA . LEU A 1 171 ? -4.044 -2.134 20.270 1.00 98.06 171 LEU A CA 1
ATOM 1402 C C . LEU A 1 171 ? -5.388 -2.838 20.062 1.00 98.06 171 LEU A C 1
ATOM 1404 O O . LEU A 1 171 ? -6.396 -2.391 20.597 1.00 98.06 171 LEU A O 1
ATOM 1408 N N . LEU A 1 172 ? -5.418 -3.999 19.400 1.00 98.38 172 LEU A N 1
ATOM 1409 C CA . LEU A 1 172 ? -6.612 -4.853 19.351 1.00 98.38 172 LEU A CA 1
ATOM 1410 C C . LEU A 1 172 ? -7.029 -5.388 20.733 1.00 98.38 172 LEU A C 1
ATOM 1412 O O . LEU A 1 172 ? -8.126 -5.921 20.879 1.00 98.38 172 LEU A O 1
ATOM 1416 N N . ARG A 1 173 ? -6.159 -5.263 21.743 1.00 97.06 173 ARG A N 1
ATOM 1417 C CA . ARG A 1 173 ? -6.413 -5.638 23.142 1.00 97.06 173 ARG A CA 1
ATOM 1418 C C . ARG A 1 173 ? -6.587 -4.418 24.056 1.00 97.06 173 ARG A C 1
ATOM 1420 O O . ARG A 1 173 ? -6.589 -4.584 25.271 1.00 97.06 173 ARG A O 1
ATOM 1427 N N . HIS A 1 174 ? -6.690 -3.210 23.493 1.00 98.12 174 HIS A N 1
ATOM 1428 C CA . HIS A 1 174 ? -6.871 -1.983 24.270 1.00 98.12 174 HIS A CA 1
ATOM 1429 C C . HIS A 1 174 ? -8.182 -2.014 25.068 1.00 98.12 174 HIS A C 1
ATOM 1431 O O . HIS A 1 174 ? -9.110 -2.720 24.677 1.00 98.12 174 HIS A O 1
ATOM 1437 N N . ASN A 1 175 ? -8.287 -1.246 26.156 1.00 96.75 175 ASN A N 1
ATOM 1438 C CA . ASN A 1 175 ? -9.502 -1.208 26.982 1.00 96.75 175 ASN A CA 1
ATOM 1439 C C . ASN A 1 175 ? -10.663 -0.469 26.291 1.00 96.75 175 ASN A C 1
ATOM 1441 O O . ASN A 1 175 ? -11.810 -0.908 26.398 1.00 96.75 175 ASN A O 1
ATOM 1445 N N . SER A 1 176 ? -10.373 0.589 25.527 1.00 98.19 176 SER A N 1
ATOM 1446 C CA . SER A 1 176 ? -11.373 1.316 24.728 1.00 98.19 176 SER A CA 1
ATOM 1447 C C . SER A 1 176 ? -11.789 0.532 23.468 1.00 98.19 176 SER A C 1
ATOM 1449 O O . SER A 1 176 ? -10.917 0.147 22.677 1.00 98.19 176 SER A O 1
ATOM 1451 N N . PRO A 1 177 ? -13.102 0.305 23.246 1.00 98.44 177 PRO A N 1
ATOM 1452 C CA . PRO A 1 177 ? -13.625 -0.237 21.989 1.00 98.44 177 PRO A CA 1
ATOM 1453 C C . PRO A 1 177 ? -13.251 0.600 20.760 1.00 98.44 177 PRO A C 1
ATOM 1455 O O . PRO A 1 177 ? -12.919 0.046 19.712 1.00 98.44 177 PRO A O 1
ATOM 1458 N N . GLU A 1 178 ? -13.235 1.925 20.892 1.00 98.44 178 GLU A N 1
ATOM 1459 C CA . GLU A 1 178 ? -12.902 2.864 19.821 1.00 98.44 178 GLU A CA 1
ATOM 1460 C C . GLU A 1 178 ? -11.453 2.687 19.358 1.00 98.44 178 GLU A C 1
ATOM 1462 O O . GLU A 1 178 ? -11.196 2.597 18.156 1.00 98.44 178 GLU A O 1
ATOM 1467 N N . VAL A 1 179 ? -10.510 2.548 20.298 1.00 98.62 179 VAL A N 1
ATOM 1468 C CA . VAL A 1 179 ? -9.099 2.274 19.981 1.00 98.62 179 VAL A CA 1
ATOM 1469 C C . VAL A 1 179 ? -8.947 0.917 19.291 1.00 98.62 179 VAL A C 1
ATOM 1471 O O . VAL A 1 179 ? -8.244 0.818 18.281 1.00 98.62 179 VAL A O 1
ATOM 1474 N N . ARG A 1 180 ? -9.637 -0.130 19.774 1.00 98.62 180 ARG A N 1
ATOM 1475 C CA . ARG A 1 180 ? -9.611 -1.459 19.131 1.00 98.62 180 ARG A CA 1
ATOM 1476 C C . ARG A 1 180 ? -10.133 -1.399 17.697 1.00 98.62 180 ARG A C 1
ATOM 1478 O O . ARG A 1 180 ? -9.543 -2.004 16.798 1.00 98.62 180 ARG A O 1
ATOM 1485 N N . LEU A 1 181 ? -11.215 -0.657 17.468 1.00 98.62 181 LEU A N 1
ATOM 1486 C CA . LEU A 1 181 ? -11.797 -0.485 16.143 1.00 98.62 181 LEU A CA 1
ATOM 1487 C C . LEU A 1 181 ? -10.884 0.324 15.212 1.00 98.62 181 LEU A C 1
ATOM 1489 O O . LEU A 1 181 ? -10.705 -0.060 14.054 1.00 98.62 181 LEU A O 1
ATOM 1493 N N . ALA A 1 182 ? -10.278 1.410 15.698 1.00 98.56 182 ALA A N 1
ATOM 1494 C CA . ALA A 1 182 ? -9.307 2.197 14.936 1.00 98.56 182 ALA A CA 1
ATOM 1495 C C . ALA A 1 182 ? -8.099 1.340 14.523 1.00 98.56 182 ALA A C 1
ATOM 1497 O O . ALA A 1 182 ? -7.706 1.329 13.355 1.00 98.56 182 ALA A O 1
ATOM 1498 N N . ALA A 1 183 ? -7.577 0.534 15.451 1.00 98.56 183 ALA A N 1
ATOM 1499 C CA . ALA A 1 183 ? -6.487 -0.398 15.194 1.00 98.56 183 ALA A CA 1
ATOM 1500 C C . ALA A 1 183 ? -6.846 -1.440 14.120 1.00 98.56 183 ALA A C 1
ATOM 1502 O O . ALA A 1 183 ? -6.094 -1.641 13.164 1.00 98.56 183 ALA A O 1
ATOM 1503 N N . ALA A 1 184 ? -8.019 -2.071 14.229 1.00 98.62 184 ALA A N 1
ATOM 1504 C CA . ALA A 1 184 ? -8.490 -3.043 13.245 1.00 98.62 184 ALA A CA 1
ATOM 1505 C C . ALA A 1 184 ? -8.691 -2.420 11.855 1.00 98.62 184 ALA A C 1
ATOM 1507 O O . ALA A 1 184 ? -8.321 -3.024 10.845 1.00 98.62 184 ALA A O 1
ATOM 1508 N N . ASN A 1 185 ? -9.230 -1.200 11.790 1.00 98.31 185 ASN A N 1
ATOM 1509 C CA . ASN A 1 185 ? -9.375 -0.474 10.532 1.00 98.31 185 ASN A CA 1
ATOM 1510 C C . ASN A 1 185 ? -8.022 -0.147 9.907 1.00 98.31 185 ASN A C 1
ATOM 1512 O O . ASN A 1 185 ? -7.864 -0.326 8.703 1.00 98.31 185 ASN A O 1
ATOM 1516 N N . TYR A 1 186 ? -7.033 0.270 10.697 1.00 98.12 186 TYR A N 1
ATOM 1517 C CA . TYR A 1 186 ? -5.699 0.544 10.172 1.00 98.12 186 TYR A CA 1
ATOM 1518 C C . TYR A 1 186 ? -5.032 -0.715 9.597 1.00 98.12 186 TYR A C 1
ATOM 1520 O O . TYR A 1 186 ? -4.449 -0.674 8.512 1.00 98.12 186 TYR A O 1
ATOM 1528 N N . LEU A 1 187 ? -5.196 -1.868 10.254 1.00 98.00 187 LEU A N 1
ATOM 1529 C CA . LEU A 1 187 ? -4.740 -3.160 9.727 1.00 98.00 187 LEU A CA 1
ATOM 1530 C C . LEU A 1 187 ? -5.456 -3.537 8.420 1.00 98.00 187 LEU A C 1
ATOM 1532 O O . LEU A 1 187 ? -4.824 -4.051 7.500 1.00 98.00 187 LEU A O 1
ATOM 1536 N N . LEU A 1 188 ? -6.755 -3.251 8.298 1.00 96.94 188 LEU A N 1
ATOM 1537 C CA . LEU A 1 188 ? -7.504 -3.469 7.059 1.00 96.94 188 LEU A CA 1
ATOM 1538 C C . LEU A 1 188 ? -7.047 -2.550 5.924 1.00 96.94 188 LEU A C 1
ATOM 1540 O O . LEU A 1 188 ? -6.822 -3.022 4.812 1.00 96.94 188 LEU A O 1
ATOM 1544 N N . THR A 1 189 ? -6.927 -1.248 6.179 1.00 94.81 189 THR A N 1
ATOM 1545 C CA . THR A 1 189 ? -6.591 -0.253 5.147 1.00 94.81 189 THR A CA 1
ATOM 1546 C C . THR A 1 189 ? -5.146 -0.365 4.677 1.00 94.81 189 THR A C 1
ATOM 1548 O O . THR A 1 189 ? -4.838 0.004 3.546 1.00 94.81 189 THR A O 1
ATOM 1551 N N . THR A 1 190 ? -4.266 -0.914 5.514 1.00 94.81 190 THR A N 1
ATOM 1552 C CA . THR A 1 190 ? -2.899 -1.303 5.135 1.00 94.81 190 THR A CA 1
ATOM 1553 C C . THR A 1 190 ? -2.812 -2.715 4.560 1.00 94.81 190 THR A C 1
ATOM 1555 O O . THR A 1 190 ? -1.726 -3.183 4.224 1.00 94.81 190 THR A O 1
ATOM 1558 N N . GLU A 1 191 ? -3.958 -3.387 4.415 1.00 95.25 191 GLU A N 1
ATOM 1559 C CA . GLU A 1 191 ? -4.084 -4.756 3.927 1.00 95.25 191 GLU A CA 1
ATOM 1560 C C . GLU A 1 191 ? -3.184 -5.733 4.693 1.00 95.25 191 GLU A C 1
ATOM 1562 O O . GLU A 1 191 ? -2.649 -6.662 4.102 1.00 95.25 191 GLU A O 1
ATOM 1567 N N . TYR A 1 192 ? -2.971 -5.553 5.995 1.00 95.69 192 TYR A N 1
ATOM 1568 C CA . TYR A 1 192 ? -2.027 -6.357 6.768 1.00 95.69 192 TYR A CA 1
ATOM 1569 C C . TYR A 1 192 ? -2.605 -7.738 7.122 1.00 95.69 192 TYR A C 1
ATOM 1571 O O . TYR A 1 192 ? -2.992 -8.021 8.256 1.00 95.69 192 TYR A O 1
ATOM 1579 N N . THR A 1 193 ? -2.656 -8.632 6.129 1.00 94.75 193 THR A N 1
ATOM 1580 C CA . THR A 1 193 ? -3.287 -9.962 6.227 1.00 94.75 193 THR A CA 1
ATOM 1581 C C . THR A 1 193 ? -2.648 -10.876 7.274 1.00 94.75 193 THR A C 1
ATOM 1583 O O . THR A 1 193 ? -3.303 -11.789 7.770 1.00 94.75 193 THR A O 1
ATOM 1586 N N . HIS A 1 194 ? -1.412 -10.602 7.701 1.00 94.62 194 HIS A N 1
ATOM 1587 C CA . HIS A 1 194 ? -0.783 -11.333 8.803 1.00 94.62 194 HIS A CA 1
ATOM 1588 C C . HIS A 1 194 ? -1.531 -11.169 10.141 1.00 94.62 194 HIS A C 1
ATOM 1590 O O . HIS A 1 194 ? -1.464 -12.063 10.977 1.00 94.62 194 HIS A O 1
ATOM 1596 N N . ALA A 1 195 ? -2.289 -10.081 10.335 1.00 96.94 195 ALA A N 1
ATOM 1597 C CA . ALA A 1 195 ? -3.063 -9.843 11.557 1.00 96.94 195 ALA A CA 1
ATOM 1598 C C . ALA A 1 195 ? -4.445 -10.526 11.583 1.00 96.94 195 ALA A C 1
ATOM 1600 O O . ALA A 1 195 ? -5.193 -10.337 12.541 1.00 96.94 195 ALA A O 1
ATOM 1601 N N . ILE A 1 196 ? -4.816 -11.323 10.570 1.00 97.94 196 ILE A N 1
ATOM 1602 C CA . ILE A 1 196 ? -6.110 -12.034 10.538 1.00 97.94 196 ILE A CA 1
ATOM 1603 C C . ILE A 1 196 ? -6.385 -12.827 11.835 1.00 97.94 196 ILE A C 1
ATOM 1605 O O . ILE A 1 196 ? -7.493 -12.696 12.365 1.00 97.94 196 ILE A O 1
ATOM 1609 N N . PRO A 1 197 ? -5.432 -13.606 12.395 1.00 98.12 197 PRO A N 1
ATOM 1610 C CA . PRO A 1 197 ? -5.661 -14.330 13.646 1.00 98.12 197 PRO A CA 1
ATOM 1611 C C . PRO A 1 197 ? -5.931 -13.406 14.843 1.00 98.12 197 PRO A C 1
ATOM 1613 O O . PRO A 1 197 ? -6.795 -13.708 15.669 1.00 98.12 197 PRO A O 1
ATOM 1616 N N . ASP A 1 198 ? -5.239 -12.268 14.930 1.00 98.50 198 ASP A N 1
ATOM 1617 C CA . ASP A 1 198 ? -5.430 -11.294 16.008 1.00 98.50 198 ASP A CA 1
ATOM 1618 C C . ASP A 1 198 ? -6.781 -10.579 15.897 1.00 98.50 198 ASP A C 1
ATOM 1620 O O . ASP A 1 198 ? -7.483 -10.447 16.900 1.00 98.50 198 ASP A O 1
ATOM 1624 N N . VAL A 1 199 ? -7.196 -10.186 14.687 1.00 98.44 199 VAL A N 1
ATOM 1625 C CA . VAL A 1 199 ? -8.516 -9.576 14.448 1.00 98.44 199 VAL A CA 1
ATOM 1626 C C . VAL A 1 199 ? -9.639 -10.567 14.768 1.00 98.44 199 VAL A C 1
ATOM 1628 O O . VAL A 1 199 ? -10.632 -10.188 15.387 1.00 98.44 199 VAL A O 1
ATOM 1631 N N . MET A 1 200 ? -9.477 -11.847 14.416 1.00 98.44 200 MET A N 1
ATOM 1632 C CA . MET A 1 200 ? -10.425 -12.905 14.786 1.00 98.44 200 MET A CA 1
ATOM 1633 C C . MET A 1 200 ? -10.553 -13.047 16.307 1.00 98.44 200 MET A C 1
ATOM 1635 O O . MET A 1 200 ? -11.660 -13.139 16.837 1.00 98.44 200 MET A O 1
ATOM 1639 N N . SER A 1 201 ? -9.421 -13.045 17.016 1.00 98.31 201 SER A N 1
ATOM 1640 C CA . SER A 1 201 ? -9.397 -13.108 18.479 1.00 98.31 201 SER A CA 1
ATOM 1641 C C . SER A 1 201 ? -10.084 -11.890 19.106 1.00 98.31 201 SER A C 1
ATOM 1643 O O . SER A 1 201 ? -10.938 -12.047 19.981 1.00 98.31 201 SER A O 1
ATOM 1645 N N . ALA A 1 202 ? -9.788 -10.683 18.612 1.00 98.12 202 ALA A N 1
ATOM 1646 C CA . ALA A 1 202 ? -10.435 -9.450 19.053 1.00 98.12 202 ALA A CA 1
ATOM 1647 C C . ALA A 1 202 ? -11.955 -9.500 18.832 1.00 98.12 202 ALA A C 1
ATOM 1649 O O . ALA A 1 202 ? -12.717 -9.257 19.761 1.00 98.12 202 ALA A O 1
ATOM 1650 N N . MET A 1 203 ? -12.405 -9.922 17.645 1.00 97.75 203 MET A N 1
ATOM 1651 C CA . MET A 1 203 ? -13.826 -10.094 17.319 1.00 97.75 203 MET A CA 1
ATOM 1652 C C . MET A 1 203 ? -14.540 -11.049 18.288 1.00 97.75 203 MET A C 1
ATOM 1654 O O . MET A 1 203 ? -15.670 -10.782 18.699 1.00 97.75 203 MET A O 1
ATOM 1658 N N . HIS A 1 204 ? -13.927 -12.179 18.649 1.00 97.69 204 HIS A N 1
ATOM 1659 C CA . HIS A 1 204 ? -14.552 -13.140 19.563 1.00 97.69 204 HIS A CA 1
ATOM 1660 C C . HIS A 1 204 ? -14.671 -12.594 20.988 1.00 97.69 204 HIS A C 1
ATOM 1662 O O . HIS A 1 204 ? -15.736 -12.735 21.600 1.00 97.69 204 HIS A O 1
ATOM 1668 N N . ASN A 1 205 ? -13.615 -11.938 21.470 1.00 97.12 205 ASN A N 1
ATOM 1669 C CA . ASN A 1 205 ? -13.516 -11.425 22.836 1.00 97.12 205 ASN A CA 1
ATOM 1670 C C . ASN A 1 205 ? -14.224 -10.078 23.043 1.00 97.12 205 ASN A C 1
ATOM 1672 O O . ASN A 1 205 ? -14.441 -9.681 24.187 1.00 97.12 205 ASN A O 1
ATOM 1676 N N . GLU A 1 206 ? -14.607 -9.396 21.963 1.00 98.25 206 GLU A N 1
ATOM 1677 C CA . GLU A 1 206 ? -15.293 -8.110 22.019 1.00 98.25 206 GLU A CA 1
ATOM 1678 C C . GLU A 1 206 ? -16.648 -8.208 22.737 1.00 98.25 206 GLU A C 1
ATOM 1680 O O . GLU A 1 206 ? -17.472 -9.086 22.434 1.00 98.25 206 GLU A O 1
ATOM 1685 N N . GLN A 1 207 ? -16.855 -7.282 23.674 1.00 97.06 207 GLN A N 1
ATOM 1686 C CA . GLN A 1 207 ? -18.051 -7.150 24.506 1.00 97.06 207 GLN A CA 1
ATOM 1687 C C . GLN A 1 207 ? -18.961 -6.017 24.016 1.00 97.06 207 GLN A C 1
ATOM 1689 O O . GLN A 1 207 ? -20.180 -6.131 24.130 1.00 97.06 207 GLN A O 1
ATOM 1694 N N . ASP A 1 208 ? -18.395 -4.955 23.435 1.00 98.25 208 ASP A N 1
ATOM 1695 C CA . ASP A 1 208 ? -19.175 -3.889 22.814 1.00 98.25 208 ASP A CA 1
ATOM 1696 C C . ASP A 1 208 ? -19.820 -4.390 21.513 1.00 98.25 208 ASP A C 1
ATOM 1698 O O . ASP A 1 208 ? -19.145 -4.770 20.553 1.00 98.25 208 ASP A O 1
ATOM 1702 N N . ALA A 1 209 ? -21.152 -4.403 21.469 1.00 97.44 209 ALA A N 1
ATOM 1703 C CA . ALA A 1 209 ? -21.895 -5.000 20.361 1.00 97.44 209 ALA A CA 1
ATOM 1704 C C . ALA A 1 209 ? -21.650 -4.281 19.022 1.00 97.44 209 ALA A C 1
ATOM 1706 O O . ALA A 1 209 ? -21.617 -4.938 17.974 1.00 97.44 209 ALA A O 1
ATOM 1707 N N . GLY A 1 210 ? -21.468 -2.955 19.050 1.00 97.88 210 GLY A N 1
ATOM 1708 C CA . GLY A 1 210 ? -21.186 -2.150 17.860 1.00 97.88 210 GLY A CA 1
ATOM 1709 C C . GLY A 1 210 ? -19.823 -2.495 17.273 1.00 97.88 210 GLY A C 1
ATOM 1710 O O . GLY A 1 210 ? -19.717 -2.912 16.119 1.00 97.88 210 GLY A O 1
ATOM 1711 N N . THR A 1 211 ? -18.794 -2.436 18.110 1.00 98.31 211 THR A N 1
ATOM 1712 C CA . THR A 1 211 ? -17.416 -2.776 17.756 1.00 98.31 211 THR A CA 1
ATOM 1713 C C . THR A 1 211 ? -17.301 -4.224 17.300 1.00 98.31 211 THR A C 1
ATOM 1715 O O . THR A 1 211 ? -16.662 -4.499 16.287 1.00 98.31 211 THR A O 1
ATOM 1718 N N . LYS A 1 212 ? -17.997 -5.163 17.954 1.00 98.62 212 LYS A N 1
ATOM 1719 C CA . LYS A 1 212 ? -17.992 -6.582 17.564 1.00 98.62 212 LYS A CA 1
ATOM 1720 C C . LYS A 1 212 ? -18.488 -6.785 16.137 1.00 98.62 212 LYS A C 1
ATOM 1722 O O . LYS A 1 212 ? -17.924 -7.580 15.382 1.00 98.62 212 LYS A O 1
ATOM 1727 N N . LYS A 1 213 ? -19.552 -6.068 15.763 1.00 98.50 213 LYS A N 1
ATOM 1728 C CA . LYS A 1 213 ? -20.123 -6.115 14.415 1.00 98.50 213 LYS A CA 1
ATOM 1729 C C . LYS A 1 213 ? -19.127 -5.589 13.381 1.00 98.50 213 LYS A C 1
ATOM 1731 O O . LYS A 1 213 ? -18.931 -6.243 12.357 1.00 98.50 213 LYS A O 1
ATOM 1736 N N . GLU A 1 214 ? -18.476 -4.464 13.659 1.00 98.69 214 GLU A N 1
ATOM 1737 C CA . GLU A 1 214 ? -17.488 -3.880 12.746 1.00 98.69 214 GLU A CA 1
ATOM 1738 C C . GLU A 1 214 ? -16.222 -4.740 12.630 1.00 98.69 214 GLU A C 1
ATOM 1740 O O . GLU A 1 214 ? -15.764 -5.014 11.520 1.00 98.69 214 GLU A O 1
ATOM 1745 N N . LEU A 1 215 ? -15.714 -5.287 13.741 1.00 98.62 215 LEU A N 1
ATOM 1746 C CA . LEU A 1 215 ? -14.595 -6.236 13.736 1.00 98.62 215 LEU A CA 1
ATOM 1747 C C . LEU A 1 215 ? -14.894 -7.470 12.879 1.00 98.62 215 LEU A C 1
ATOM 1749 O O . LEU A 1 215 ? -14.020 -7.938 12.151 1.00 98.62 215 LEU A O 1
ATOM 1753 N N . LYS A 1 216 ? -16.138 -7.965 12.895 1.00 98.56 216 LYS A N 1
ATOM 1754 C CA . LYS A 1 216 ? -16.564 -9.067 12.022 1.00 98.56 216 LYS A CA 1
ATOM 1755 C C . LYS A 1 216 ? -16.506 -8.696 10.541 1.00 98.56 216 LYS A C 1
ATOM 1757 O O . LYS A 1 216 ? -16.060 -9.502 9.724 1.00 98.56 216 LYS A O 1
ATOM 1762 N N . ILE A 1 217 ? -16.933 -7.486 10.181 1.00 98.44 217 ILE A N 1
ATOM 1763 C CA . ILE A 1 217 ? -16.842 -6.988 8.801 1.00 98.44 217 ILE A CA 1
ATOM 1764 C C . ILE A 1 217 ? -15.372 -6.875 8.380 1.00 98.44 217 ILE A C 1
ATOM 1766 O O . ILE A 1 217 ? -15.005 -7.339 7.300 1.00 98.44 217 ILE A O 1
ATOM 1770 N N . ILE A 1 218 ? -14.530 -6.295 9.237 1.00 98.38 218 ILE A N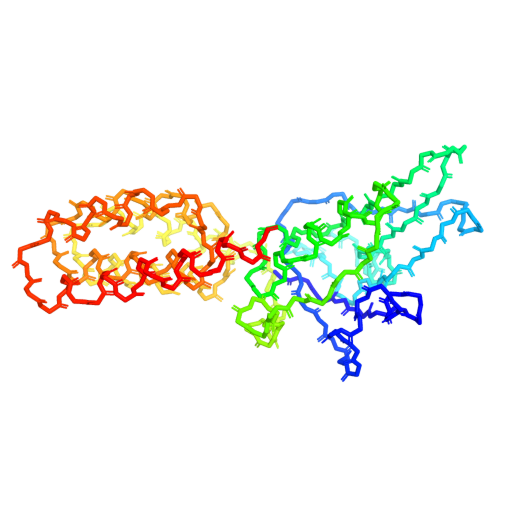 1
ATOM 1771 C CA . ILE A 1 218 ? -13.094 -6.130 8.994 1.00 98.38 218 ILE A CA 1
ATOM 1772 C C . ILE A 1 218 ? -12.408 -7.486 8.805 1.00 98.38 218 ILE A C 1
ATOM 1774 O O . ILE A 1 218 ? -11.677 -7.671 7.831 1.00 98.38 218 ILE A O 1
ATOM 1778 N N . PHE A 1 219 ? -12.691 -8.451 9.682 1.00 98.38 219 PHE A N 1
ATOM 1779 C CA . PHE A 1 219 ? -12.174 -9.814 9.593 1.00 98.38 219 PHE A CA 1
ATOM 1780 C C . PHE A 1 219 ? -12.485 -10.453 8.235 1.00 98.38 219 PHE A C 1
ATOM 1782 O O . PHE A 1 219 ? -11.574 -10.907 7.544 1.00 98.38 219 PHE A O 1
ATOM 1789 N N . HIS A 1 220 ? -13.750 -10.428 7.809 1.00 97.56 220 HIS A N 1
ATOM 1790 C CA . HIS A 1 220 ? -14.142 -11.014 6.526 1.00 97.56 220 HIS A CA 1
ATOM 1791 C C . HIS A 1 220 ? -13.512 -10.295 5.327 1.00 97.56 220 HIS A C 1
ATOM 1793 O O . HIS A 1 220 ? -13.120 -10.953 4.365 1.00 97.56 220 HIS A O 1
ATOM 1799 N N . LYS A 1 221 ? -13.355 -8.966 5.383 1.00 96.38 221 LYS A N 1
ATOM 1800 C CA . LYS A 1 221 ? -12.656 -8.210 4.332 1.00 96.38 221 LYS A CA 1
ATOM 1801 C C . LYS A 1 221 ? -11.176 -8.588 4.243 1.00 96.38 221 LYS A C 1
ATOM 1803 O O . LYS A 1 221 ? -10.676 -8.795 3.141 1.00 96.38 221 LYS A O 1
ATOM 1808 N N . LEU A 1 222 ? -10.486 -8.722 5.376 1.00 96.12 222 LEU A N 1
ATOM 1809 C CA . LEU A 1 222 ? -9.090 -9.170 5.403 1.00 96.12 222 LEU A CA 1
ATOM 1810 C C . LEU A 1 222 ? -8.937 -10.605 4.880 1.00 96.12 222 LEU A C 1
ATOM 1812 O O . LEU A 1 222 ? -8.016 -10.870 4.111 1.00 96.12 222 LEU A O 1
ATOM 1816 N N . GLN A 1 223 ? -9.849 -11.516 5.239 1.00 95.81 223 GLN A N 1
ATOM 1817 C CA . GLN A 1 223 ? -9.858 -12.878 4.693 1.00 95.81 223 GLN A CA 1
ATOM 1818 C C . GLN A 1 223 ? -10.061 -12.889 3.176 1.00 95.81 223 GLN A C 1
ATOM 1820 O O . GLN A 1 223 ? -9.345 -13.600 2.478 1.00 95.81 223 GLN A O 1
ATOM 1825 N N . ALA A 1 224 ? -10.997 -12.085 2.665 1.00 93.88 224 ALA A N 1
ATOM 1826 C CA . ALA A 1 224 ? -11.223 -11.966 1.228 1.00 93.88 224 ALA A CA 1
ATOM 1827 C C . ALA A 1 224 ? -9.956 -11.485 0.504 1.00 93.88 224 ALA A C 1
ATOM 1829 O O . ALA A 1 224 ? -9.554 -12.100 -0.474 1.00 93.88 224 ALA A O 1
ATOM 1830 N N . ILE A 1 225 ? -9.270 -10.465 1.036 1.00 92.62 225 ILE A N 1
ATOM 1831 C CA . ILE A 1 225 ? -7.988 -9.992 0.485 1.00 92.62 225 ILE A CA 1
ATOM 1832 C C . ILE A 1 225 ? -6.930 -11.103 0.500 1.00 92.62 225 ILE A C 1
ATOM 1834 O O . ILE A 1 225 ? -6.187 -11.251 -0.464 1.00 92.62 225 ILE A O 1
ATOM 1838 N N . SER A 1 226 ? -6.849 -11.885 1.579 1.00 90.88 226 SER A N 1
ATOM 1839 C CA . SER A 1 226 ? -5.848 -12.949 1.709 1.00 90.88 226 SER A CA 1
ATOM 1840 C C . SER A 1 226 ? -6.075 -14.129 0.768 1.00 90.88 226 SER A C 1
ATOM 1842 O O . SER A 1 226 ? -5.107 -14.795 0.429 1.00 90.88 226 SER A O 1
ATOM 1844 N N . ASN A 1 227 ? -7.319 -14.422 0.388 1.00 87.56 227 ASN A N 1
ATOM 1845 C CA . ASN A 1 227 ? -7.631 -15.541 -0.507 1.00 87.56 227 ASN A CA 1
ATOM 1846 C C . ASN A 1 227 ? -7.316 -15.227 -1.980 1.00 87.56 227 ASN A C 1
ATOM 1848 O O . ASN A 1 227 ? -7.207 -16.144 -2.788 1.00 87.56 227 ASN A O 1
ATOM 1852 N N . GLU A 1 228 ? -7.179 -13.944 -2.313 1.00 78.88 228 GLU A N 1
ATOM 1853 C CA . GLU A 1 228 ? -6.846 -13.441 -3.651 1.00 78.88 228 GLU A CA 1
ATOM 1854 C C . GLU A 1 228 ? -5.327 -13.270 -3.867 1.00 78.88 228 GLU A C 1
ATOM 1856 O O . GLU A 1 228 ? -4.904 -12.881 -4.955 1.00 78.88 228 GLU A O 1
ATOM 1861 N N . GLN A 1 229 ? -4.495 -13.513 -2.845 1.00 65.94 229 GLN A N 1
ATOM 1862 C CA . GLN A 1 229 ? -3.030 -13.366 -2.889 1.00 65.94 229 GLN A CA 1
ATOM 1863 C C . GLN A 1 229 ? -2.336 -14.727 -2.940 1.00 65.94 229 GLN A C 1
ATOM 1865 O O . GLN A 1 229 ? -1.427 -14.872 -3.789 1.00 65.94 229 GLN A O 1
#